Protein AF-A0A6N9JIM0-F1 (afdb_monomer_lite)

Radius of gyration: 29.52 Å; chains: 1; bounding box: 70×44×85 Å

Sequence (223 aa):
MVREFDERNLAKSRAVCAAVAEEADTGKRRLTERERRILDMWPRFEDTGEPVMVGDAYVDTDGDDNIVAAVRFDRGCADLVGAEGFYTGFDPGERVKRPEPKVLDADGVEIKVGDTVYGIGRTEHQFEVIDPHHIDPEVGEAFSVRCYDSDEHEECHCKPKLLTHTRPDSWERLEEDAESIRQTIAYNFGDFSPSDFKRSGDSLQDRVSDIVRRAKALAGVEQ

Foldseek 3Di:
DPPPCDPVNQVVVVVVVVVVVVCCVVVVDPDDPVRVLCVQQFAAAPPPRHGDDQQAWFQAPVRDIFGFNDWDDDPSHIWGQGPVRDTGTDDRPGHTYHPDDFQAALVRHTDDQQQWKAFQDPGRFIWHFHAQQDQDPVPRDDRWTFTQGPVVRHIDTHRRSRIGSDRDDDLVNQQVVLQVVLVVCCVPPNQPQVPVPPPDRAGPSNVSNVVSVVVCVVVVNDD

Secondary structure (DSSP, 8-state):
------HHHHHHHHHHHHHHHHHHHTTSS---HHHHHHHHTS-EETTT-PBP-TT-EEE-TTS-EEEEEEEEEETTEEEEEETTS-EEE--TT-EEBPPPP--B-TTSPBP-TT-EEEESSS---EEEEEEEEE--TTT--S-EEEEEETTTTEEEEE-GGGEESSPPPPHHHHHHHHHHHHHHHHHHH-S---TT-TTS---HHHHHHHHHHHHHHHTT---

Organism: NCBI:txid74426

pLDDT: mean 75.64, std 12.91, range [29.22, 90.69]

Structure (mmCIF, N/CA/C/O backbone):
data_AF-A0A6N9JIM0-F1
#
_entry.id   AF-A0A6N9JIM0-F1
#
loop_
_atom_site.group_PDB
_atom_site.id
_atom_site.type_symbol
_atom_site.label_atom_id
_atom_site.label_alt_id
_atom_site.label_comp_id
_atom_site.label_asym_id
_atom_site.label_entity_id
_atom_site.label_seq_id
_atom_site.pdbx_PDB_ins_code
_atom_site.Cartn_x
_atom_site.Cartn_y
_atom_site.Cartn_z
_atom_site.occupancy
_atom_site.B_iso_or_equiv
_atom_site.auth_seq_id
_atom_site.auth_comp_id
_atom_site.auth_asym_id
_atom_site.auth_atom_id
_atom_site.pdbx_PDB_model_num
ATOM 1 N N . MET A 1 1 ? 9.715 -24.596 -17.076 1.00 29.22 1 MET A N 1
ATOM 2 C CA . MET A 1 1 ? 10.484 -24.210 -15.876 1.00 29.22 1 MET A CA 1
ATOM 3 C C . MET A 1 1 ? 11.212 -22.920 -16.222 1.00 29.22 1 MET A C 1
ATOM 5 O O . MET A 1 1 ? 12.335 -22.965 -16.709 1.00 29.22 1 MET A O 1
ATOM 9 N N . VAL A 1 2 ? 10.509 -21.789 -16.133 1.00 34.94 2 VAL A N 1
ATOM 10 C CA . VAL A 1 2 ? 11.108 -20.464 -16.342 1.00 34.94 2 VAL A CA 1
ATOM 11 C C . VAL A 1 2 ? 11.911 -20.195 -15.074 1.00 34.94 2 VAL A C 1
ATOM 13 O O . VAL A 1 2 ? 11.346 -20.239 -13.987 1.00 34.94 2 VAL A O 1
ATOM 16 N N . ARG A 1 3 ? 13.239 -20.084 -15.189 1.00 38.91 3 ARG A N 1
ATOM 17 C CA . ARG A 1 3 ? 14.068 -19.674 -14.049 1.00 38.91 3 ARG A CA 1
ATOM 18 C C . ARG A 1 3 ? 13.655 -18.252 -13.696 1.00 38.91 3 ARG A C 1
ATOM 20 O O . ARG A 1 3 ? 13.610 -17.424 -14.604 1.00 38.91 3 ARG A O 1
ATOM 27 N N . GLU A 1 4 ? 13.361 -17.999 -12.425 1.00 41.62 4 GLU A N 1
ATOM 28 C CA . GLU A 1 4 ? 13.230 -16.640 -11.904 1.00 41.62 4 GLU A CA 1
ATOM 29 C C . GLU A 1 4 ? 14.419 -15.811 -12.390 1.00 41.62 4 GLU A C 1
ATOM 31 O O . GLU A 1 4 ? 15.580 -16.239 -12.350 1.00 41.62 4 GLU A O 1
ATOM 36 N N . PHE A 1 5 ? 14.119 -14.650 -12.958 1.00 49.94 5 PHE A N 1
ATOM 37 C CA . PHE A 1 5 ? 15.144 -13.700 -13.337 1.00 49.94 5 PHE A CA 1
ATOM 38 C C . PHE A 1 5 ? 15.604 -13.004 -12.052 1.00 49.94 5 PHE A C 1
ATOM 40 O O . PHE A 1 5 ? 15.104 -11.943 -11.702 1.00 49.94 5 PHE A O 1
ATOM 47 N N . ASP A 1 6 ? 16.512 -13.658 -11.322 1.00 61.50 6 ASP A N 1
ATOM 48 C CA . ASP A 1 6 ? 17.006 -13.188 -10.022 1.00 61.50 6 ASP A CA 1
ATOM 49 C C . ASP A 1 6 ? 17.542 -11.744 -10.086 1.00 61.50 6 ASP A C 1
ATOM 51 O O . ASP A 1 6 ? 18.129 -11.337 -11.096 1.00 61.50 6 ASP A O 1
ATOM 55 N N . GLU A 1 7 ? 17.474 -11.003 -8.972 1.00 58.28 7 GLU A N 1
ATOM 56 C CA . GLU A 1 7 ? 17.998 -9.627 -8.810 1.00 58.28 7 GLU A CA 1
ATOM 57 C C . GLU A 1 7 ? 19.430 -9.453 -9.347 1.00 58.28 7 GLU A C 1
ATOM 59 O O . GLU A 1 7 ? 19.810 -8.420 -9.903 1.00 58.28 7 GLU A O 1
ATOM 64 N N . ARG A 1 8 ? 20.244 -10.510 -9.245 1.00 61.19 8 ARG A N 1
ATOM 65 C CA . ARG A 1 8 ? 21.618 -10.545 -9.754 1.00 61.19 8 ARG A CA 1
ATOM 66 C C . ARG A 1 8 ? 21.699 -10.462 -11.281 1.00 61.19 8 ARG A C 1
ATOM 68 O O . ARG A 1 8 ? 22.675 -9.924 -11.806 1.00 61.19 8 ARG A O 1
ATOM 75 N N . ASN A 1 9 ? 20.733 -11.029 -11.996 1.00 61.94 9 ASN A N 1
ATOM 76 C CA . ASN A 1 9 ? 20.665 -10.960 -13.454 1.00 61.94 9 ASN A CA 1
ATOM 77 C C . ASN A 1 9 ? 20.166 -9.587 -13.911 1.00 61.94 9 ASN A C 1
ATOM 79 O O . ASN A 1 9 ? 20.731 -9.047 -14.859 1.00 61.94 9 ASN A O 1
ATOM 83 N N . LEU A 1 10 ? 19.226 -8.989 -13.173 1.00 64.44 10 LEU A N 1
ATOM 84 C CA . LEU A 1 10 ? 18.745 -7.620 -13.385 1.00 64.44 10 LEU A CA 1
ATOM 85 C C . LEU A 1 10 ? 19.849 -6.574 -13.187 1.00 64.44 10 LEU A C 1
ATOM 87 O O . LEU A 1 10 ? 20.065 -5.711 -14.039 1.00 64.44 10 LEU A O 1
ATOM 91 N N . ALA A 1 11 ? 20.630 -6.696 -12.112 1.00 67.12 11 ALA A N 1
ATOM 92 C CA . ALA A 1 11 ? 21.774 -5.818 -11.873 1.00 67.12 11 ALA A CA 1
ATOM 93 C C . ALA A 1 11 ? 22.834 -5.934 -12.985 1.00 67.12 11 ALA A C 1
ATOM 95 O O . ALA A 1 11 ? 23.390 -4.933 -13.441 1.00 67.12 11 ALA A O 1
ATOM 96 N N . LYS A 1 12 ? 23.094 -7.157 -13.468 1.00 67.94 12 LYS A N 1
ATOM 97 C CA . LYS A 1 12 ? 24.040 -7.393 -14.567 1.00 67.94 12 LYS A CA 1
ATOM 98 C C . LYS A 1 12 ? 23.538 -6.848 -15.901 1.00 67.94 12 LYS A C 1
ATOM 100 O O . LYS A 1 12 ? 24.335 -6.260 -16.626 1.00 67.94 12 LYS A O 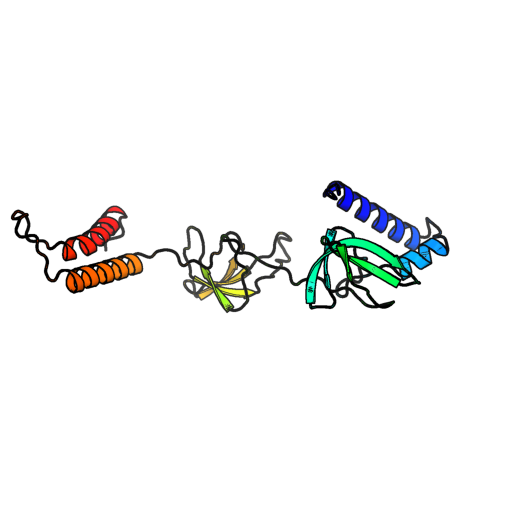1
ATOM 105 N N . SER A 1 13 ? 22.261 -7.030 -16.242 1.00 64.50 13 SER A N 1
ATOM 106 C CA . SER A 1 13 ? 21.710 -6.511 -17.500 1.00 64.50 13 SER A CA 1
ATOM 107 C C . SER A 1 13 ? 21.722 -4.984 -17.525 1.00 64.50 13 SER A C 1
ATOM 109 O O . SER A 1 13 ? 22.149 -4.408 -18.523 1.00 64.50 13 SER A O 1
ATOM 111 N N . ARG A 1 14 ? 21.359 -4.330 -16.411 1.00 68.44 14 ARG A N 1
ATOM 112 C CA . ARG A 1 14 ? 21.448 -2.867 -16.266 1.00 68.44 14 ARG A CA 1
ATOM 113 C C . ARG A 1 14 ? 22.878 -2.360 -16.450 1.00 68.44 14 ARG A C 1
ATOM 115 O O . ARG A 1 14 ? 23.102 -1.459 -17.253 1.00 68.44 14 ARG A O 1
ATOM 122 N N . ALA A 1 15 ? 23.853 -2.983 -15.786 1.00 69.69 15 ALA A N 1
ATOM 123 C CA . ALA A 1 15 ? 25.257 -2.589 -15.904 1.00 69.69 15 ALA A CA 1
ATOM 124 C C . ALA A 1 15 ? 25.797 -2.725 -17.339 1.00 69.69 15 ALA A C 1
ATOM 126 O O . ALA A 1 15 ? 26.533 -1.860 -17.807 1.00 69.69 15 ALA A O 1
ATOM 127 N N . VAL A 1 16 ? 25.416 -3.789 -18.055 1.00 66.94 16 VAL A N 1
ATOM 128 C CA . VAL A 1 16 ? 25.851 -4.011 -19.443 1.00 66.94 16 VAL A CA 1
ATOM 129 C C . VAL A 1 16 ? 25.235 -2.981 -20.391 1.00 66.94 16 VAL A C 1
ATOM 131 O O . VAL A 1 16 ? 25.955 -2.418 -21.211 1.00 66.94 16 VAL A O 1
ATOM 134 N N . CYS A 1 17 ? 23.936 -2.697 -20.280 1.00 64.69 17 CYS A N 1
ATOM 135 C CA . CYS A 1 17 ? 23.279 -1.702 -21.132 1.00 64.69 17 CYS A CA 1
ATOM 136 C C . CYS A 1 17 ? 23.795 -0.281 -20.869 1.00 64.69 17 CYS A C 1
ATOM 138 O O . CYS A 1 17 ? 24.082 0.436 -21.827 1.00 64.69 17 CYS A O 1
ATOM 140 N N . ALA A 1 18 ? 24.000 0.092 -19.602 1.00 67.62 18 ALA A N 1
ATOM 141 C CA . ALA A 1 18 ? 24.590 1.379 -19.236 1.00 67.62 18 ALA A CA 1
ATOM 142 C C . ALA A 1 18 ? 26.022 1.526 -19.775 1.00 67.62 18 ALA A C 1
ATOM 144 O O . ALA A 1 18 ? 26.342 2.530 -20.404 1.00 67.62 18 ALA A O 1
ATOM 145 N N . ALA A 1 19 ? 26.865 0.499 -19.618 1.00 65.62 19 ALA A N 1
ATOM 146 C CA . ALA A 1 19 ? 28.230 0.519 -20.143 1.00 65.62 19 ALA A CA 1
ATOM 147 C C . ALA A 1 19 ? 28.266 0.631 -21.676 1.00 65.62 19 ALA A C 1
ATOM 149 O O . ALA A 1 19 ? 29.090 1.360 -22.216 1.00 65.62 19 ALA A O 1
ATOM 150 N N . VAL A 1 20 ? 27.363 -0.050 -22.389 1.00 65.12 20 VAL A N 1
ATOM 151 C CA . VAL A 1 20 ? 27.279 0.042 -23.857 1.00 65.12 20 VAL A CA 1
ATOM 152 C C . VAL A 1 20 ? 26.830 1.433 -24.310 1.00 65.12 20 VAL A C 1
ATOM 154 O O . VAL A 1 20 ? 27.373 1.939 -25.292 1.00 65.12 20 VAL A O 1
ATOM 157 N N . ALA A 1 21 ? 25.878 2.054 -23.609 1.00 60.78 21 ALA A N 1
ATOM 158 C CA . ALA A 1 21 ? 25.431 3.415 -23.901 1.00 60.78 21 ALA A CA 1
ATOM 159 C C . ALA A 1 21 ? 26.553 4.442 -23.655 1.00 60.78 21 ALA A C 1
ATOM 161 O O . ALA A 1 21 ? 26.883 5.208 -24.557 1.00 60.78 21 ALA A O 1
ATOM 162 N N . GLU A 1 22 ? 27.213 4.383 -22.497 1.00 60.97 22 GLU A N 1
ATOM 163 C CA . GLU A 1 22 ? 28.349 5.246 -22.135 1.00 60.97 22 GLU A CA 1
ATOM 164 C C . GLU A 1 22 ? 29.554 5.069 -23.077 1.00 60.97 22 GLU A C 1
ATOM 166 O O . GLU A 1 22 ? 30.176 6.036 -23.521 1.00 60.97 22 GLU A O 1
ATOM 171 N N . GLU A 1 23 ? 29.908 3.834 -23.442 1.00 59.41 23 GLU A N 1
ATOM 172 C CA . GLU A 1 23 ? 31.014 3.574 -24.374 1.00 59.41 23 GLU A CA 1
ATOM 173 C C . GLU A 1 23 ? 30.717 4.053 -25.801 1.00 59.41 23 GLU A C 1
ATOM 175 O O . GLU A 1 23 ? 31.647 4.424 -26.531 1.00 59.41 23 GLU A O 1
ATOM 180 N N . ALA A 1 24 ? 29.442 4.041 -26.199 1.00 57.47 24 ALA A N 1
ATOM 181 C CA . ALA A 1 24 ? 28.989 4.568 -27.479 1.00 57.47 24 ALA A CA 1
ATOM 182 C C . ALA A 1 24 ? 29.029 6.102 -27.507 1.00 57.47 24 ALA A C 1
ATOM 184 O O . ALA A 1 24 ? 29.488 6.669 -28.500 1.00 57.47 24 ALA A O 1
ATOM 185 N N . ASP A 1 25 ? 28.614 6.753 -26.418 1.00 59.66 25 ASP A N 1
ATOM 186 C CA . ASP A 1 25 ? 28.562 8.215 -26.307 1.00 59.66 25 ASP A CA 1
ATOM 187 C C . ASP A 1 25 ? 29.964 8.829 -26.129 1.00 59.66 25 ASP A C 1
ATOM 189 O O . ASP A 1 25 ? 30.311 9.842 -26.735 1.00 59.66 25 ASP A O 1
ATOM 193 N N . THR A 1 26 ? 30.853 8.136 -25.408 1.00 63.09 26 THR A N 1
ATOM 194 C CA . THR A 1 26 ? 32.270 8.524 -25.257 1.00 63.09 26 THR A CA 1
ATOM 195 C C . THR A 1 26 ? 33.142 8.199 -26.478 1.00 63.09 26 THR A C 1
ATOM 197 O O . THR A 1 26 ? 34.340 8.495 -26.485 1.00 63.09 26 THR A O 1
ATOM 200 N N . GLY A 1 27 ? 32.582 7.563 -27.516 1.00 59.03 27 GLY A N 1
ATOM 201 C CA . GLY A 1 27 ? 33.285 7.201 -28.751 1.00 59.03 27 GLY A CA 1
ATOM 202 C C . GLY A 1 27 ? 34.346 6.100 -28.601 1.00 59.03 27 GLY A C 1
ATOM 203 O O . GLY A 1 27 ? 35.056 5.803 -29.566 1.00 59.03 27 GLY A O 1
ATOM 204 N N . LYS A 1 28 ? 34.457 5.474 -27.420 1.00 58.41 28 LYS A N 1
ATOM 205 C CA . LYS A 1 28 ? 35.408 4.384 -27.131 1.00 58.41 28 LYS A CA 1
ATOM 206 C C . LYS A 1 28 ? 35.027 3.081 -27.831 1.00 58.41 28 LYS A C 1
ATOM 208 O O . LYS A 1 28 ? 35.912 2.302 -28.186 1.00 58.41 28 LYS A O 1
ATOM 213 N N . ARG A 1 29 ? 33.735 2.871 -28.093 1.00 59.47 29 ARG A N 1
ATOM 214 C CA . ARG A 1 29 ? 33.217 1.743 -28.871 1.00 59.47 29 ARG A CA 1
ATOM 215 C C . ARG A 1 29 ? 32.368 2.256 -30.029 1.00 59.47 29 ARG A C 1
ATOM 217 O O . ARG A 1 29 ? 31.341 2.898 -29.839 1.00 59.47 29 ARG A O 1
ATOM 224 N N . ARG A 1 30 ? 32.765 1.934 -31.263 1.00 65.94 30 ARG A N 1
ATOM 225 C CA . ARG A 1 30 ? 31.906 2.162 -32.432 1.00 65.94 30 ARG A CA 1
ATOM 226 C C . ARG A 1 30 ? 30.836 1.082 -32.469 1.00 65.94 30 ARG A C 1
ATOM 228 O O . ARG A 1 30 ? 31.130 -0.049 -32.848 1.00 65.94 30 ARG A O 1
ATOM 235 N N . LEU A 1 31 ? 29.612 1.447 -32.095 1.00 69.31 31 LEU A N 1
ATOM 236 C CA . LEU A 1 31 ? 28.446 0.611 -32.350 1.00 69.31 31 LEU A CA 1
ATOM 237 C C . LEU A 1 31 ? 28.358 0.300 -33.844 1.00 69.31 31 LEU A C 1
ATOM 239 O O . LEU A 1 31 ? 28.497 1.185 -34.695 1.00 69.31 31 LEU A O 1
ATOM 243 N N . THR A 1 32 ? 28.118 -0.965 -34.153 1.00 78.88 32 THR A N 1
ATOM 244 C CA . THR A 1 32 ? 27.739 -1.386 -35.496 1.00 78.88 32 THR A CA 1
ATOM 245 C C . THR A 1 32 ? 26.392 -0.769 -35.871 1.00 78.88 32 THR A C 1
ATOM 247 O O . THR A 1 32 ? 25.570 -0.459 -35.008 1.00 78.88 32 THR A O 1
ATOM 250 N N . GLU A 1 33 ? 26.125 -0.633 -37.170 1.00 78.19 33 GLU A N 1
ATOM 251 C CA . GLU A 1 33 ? 24.829 -0.141 -37.666 1.00 78.19 33 GLU A CA 1
ATOM 252 C C . GLU A 1 33 ? 23.651 -0.951 -37.102 1.00 78.19 33 GLU A C 1
ATOM 254 O O . GLU A 1 33 ? 22.596 -0.419 -36.771 1.00 78.19 33 GLU A O 1
ATOM 259 N N . ARG A 1 34 ? 23.870 -2.256 -36.906 1.00 75.12 34 ARG A N 1
ATOM 260 C CA . ARG A 1 34 ? 22.895 -3.156 -36.294 1.00 75.12 34 ARG A CA 1
ATOM 261 C C . ARG A 1 34 ? 22.637 -2.829 -34.822 1.00 75.12 34 ARG A C 1
ATOM 263 O O . ARG A 1 34 ? 21.482 -2.825 -34.419 1.00 75.12 34 ARG A O 1
ATOM 270 N N . GLU A 1 35 ? 23.675 -2.570 -34.030 1.00 77.00 35 GLU A N 1
ATOM 271 C CA . GLU A 1 35 ? 23.523 -2.200 -32.614 1.00 77.00 35 GLU A CA 1
ATOM 272 C C . GLU A 1 35 ? 22.849 -0.830 -32.462 1.00 77.00 35 GLU A C 1
ATOM 274 O O . GLU A 1 35 ? 21.960 -0.690 -31.628 1.00 77.00 35 GLU A O 1
ATOM 279 N N . ARG A 1 36 ? 23.193 0.152 -33.309 1.00 77.75 36 ARG A N 1
ATOM 280 C CA . ARG A 1 36 ? 22.507 1.458 -33.327 1.00 77.75 36 ARG A CA 1
ATOM 281 C C . ARG A 1 36 ? 21.024 1.311 -33.618 1.00 77.75 36 ARG A C 1
ATOM 283 O O . ARG A 1 36 ? 20.210 1.862 -32.892 1.00 77.75 36 ARG A O 1
ATOM 290 N N . ARG A 1 37 ? 20.682 0.516 -34.633 1.00 78.06 37 ARG A N 1
ATOM 291 C CA . ARG A 1 37 ? 19.288 0.258 -34.993 1.00 78.06 37 ARG A CA 1
ATOM 292 C C . ARG A 1 37 ? 18.519 -0.429 -33.863 1.00 78.06 37 ARG A C 1
ATOM 294 O O . ARG A 1 37 ? 17.360 -0.114 -33.653 1.00 78.06 37 ARG A O 1
ATOM 301 N N . ILE A 1 38 ? 19.148 -1.346 -33.123 1.00 79.19 38 ILE A N 1
ATOM 302 C CA . ILE A 1 38 ? 18.521 -1.992 -31.957 1.00 79.19 38 ILE A CA 1
ATOM 303 C C . ILE A 1 38 ? 18.270 -0.981 -30.830 1.00 79.19 38 ILE A C 1
ATOM 305 O O . ILE A 1 38 ? 17.198 -1.010 -30.239 1.00 79.19 38 ILE A O 1
ATOM 309 N N . LEU A 1 39 ? 19.226 -0.092 -30.543 1.00 78.62 39 LEU A N 1
ATOM 310 C CA . LEU A 1 39 ? 19.071 0.934 -29.503 1.00 78.62 39 LEU A CA 1
ATOM 311 C C . LEU A 1 39 ? 18.044 2.012 -29.867 1.00 78.62 39 LEU A C 1
ATOM 313 O O . LEU A 1 39 ? 17.380 2.536 -28.976 1.00 78.62 39 LEU A O 1
ATOM 317 N N . ASP A 1 40 ? 17.920 2.333 -31.153 1.00 81.12 40 ASP A N 1
ATOM 318 C CA . ASP A 1 40 ? 16.912 3.262 -31.675 1.00 81.12 40 ASP A CA 1
ATOM 319 C C . ASP A 1 40 ? 15.490 2.697 -31.529 1.00 81.12 40 ASP A C 1
ATOM 321 O O . ASP A 1 40 ? 14.564 3.413 -31.168 1.00 81.12 40 ASP A O 1
ATOM 325 N N . MET A 1 41 ? 15.336 1.381 -31.715 1.00 81.50 41 MET A N 1
ATOM 326 C CA . MET A 1 41 ? 14.069 0.671 -31.506 1.00 81.50 41 MET A CA 1
ATOM 327 C C . MET A 1 41 ? 13.794 0.327 -30.033 1.00 81.50 41 MET A C 1
ATOM 329 O O . MET A 1 41 ? 12.741 -0.225 -29.737 1.00 81.50 41 MET A O 1
ATOM 333 N N . TRP A 1 42 ? 14.730 0.565 -29.109 1.00 85.62 42 TRP A N 1
ATOM 334 C CA . TRP A 1 42 ? 14.582 0.115 -27.724 1.00 85.62 42 TRP A CA 1
ATOM 335 C C . TRP A 1 42 ? 13.515 0.950 -26.984 1.00 85.62 42 TRP A C 1
ATOM 337 O O . TRP A 1 42 ? 13.625 2.180 -27.000 1.00 85.62 42 TRP A O 1
ATOM 347 N N . PRO A 1 43 ? 12.522 0.335 -26.303 1.00 86.25 43 PRO A N 1
ATOM 348 C CA . PRO A 1 43 ? 11.480 1.074 -25.584 1.00 86.25 43 PRO A CA 1
ATOM 349 C C . PRO A 1 43 ? 12.063 1.939 -24.465 1.00 86.25 43 PRO A C 1
ATOM 351 O O . PRO A 1 43 ? 13.011 1.533 -23.788 1.00 86.25 43 PRO A O 1
ATOM 354 N N . ARG A 1 44 ? 11.500 3.131 -24.250 1.00 88.56 44 ARG A N 1
ATOM 355 C CA . ARG A 1 44 ? 11.976 4.098 -23.246 1.00 88.56 44 ARG A CA 1
ATOM 356 C C . ARG A 1 44 ? 10.834 4.643 -22.410 1.00 88.56 44 ARG A C 1
ATOM 358 O O . ARG A 1 44 ? 9.744 4.837 -22.947 1.00 88.56 44 ARG A O 1
ATOM 365 N N . PHE A 1 45 ? 11.105 4.939 -21.144 1.00 87.19 45 PHE A N 1
ATOM 366 C CA . PHE A 1 45 ? 10.115 5.552 -20.267 1.00 87.19 45 PHE A CA 1
ATOM 367 C C . PHE A 1 45 ? 9.815 7.010 -20.648 1.00 87.19 45 PHE A C 1
ATOM 369 O O . PHE A 1 45 ? 10.686 7.724 -21.150 1.00 87.19 45 PHE A O 1
ATOM 376 N N . GLU A 1 46 ? 8.568 7.436 -20.443 1.00 86.62 46 GLU A N 1
ATOM 377 C CA . GLU A 1 46 ? 8.080 8.788 -20.755 1.00 86.62 46 GLU A CA 1
ATOM 378 C C . GLU A 1 46 ? 8.698 9.869 -19.856 1.00 86.62 46 GLU A C 1
ATOM 380 O O . GLU A 1 46 ? 8.998 10.962 -20.333 1.00 86.62 46 GLU A O 1
ATOM 385 N N . ASP A 1 47 ? 8.930 9.550 -18.584 1.00 79.19 47 ASP A N 1
ATOM 386 C CA . ASP A 1 47 ? 9.398 10.467 -17.543 1.00 79.19 47 A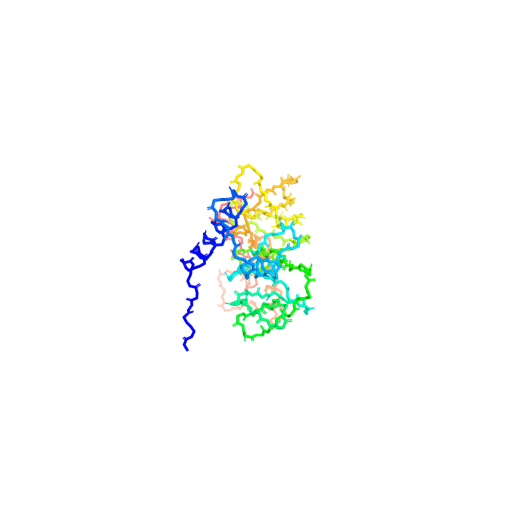SP A CA 1
ATOM 387 C C . ASP A 1 47 ? 10.893 10.807 -17.667 1.00 79.19 47 ASP A C 1
ATOM 389 O O . ASP A 1 47 ? 11.269 11.980 -17.688 1.00 79.19 47 ASP A O 1
ATOM 393 N N . THR A 1 48 ? 11.754 9.792 -17.772 1.00 80.31 48 THR A N 1
ATOM 394 C CA . THR A 1 48 ? 13.217 9.952 -17.759 1.00 80.31 48 THR A CA 1
ATOM 395 C C . THR A 1 48 ? 13.863 9.751 -19.129 1.00 80.31 48 THR A C 1
ATOM 397 O O . THR A 1 48 ? 15.012 10.142 -19.336 1.00 80.31 48 THR A O 1
ATOM 400 N N . GLY A 1 49 ? 13.162 9.132 -20.087 1.00 81.25 49 GLY A N 1
ATOM 401 C CA . GLY A 1 49 ? 13.742 8.724 -21.374 1.00 81.25 49 GLY A CA 1
ATOM 402 C C . GLY A 1 49 ? 14.719 7.543 -21.273 1.00 81.25 49 GLY A C 1
ATOM 403 O O . GLY A 1 49 ? 15.382 7.196 -22.264 1.00 81.25 49 GLY A O 1
ATOM 404 N N . GLU A 1 50 ? 14.818 6.926 -20.094 1.00 84.44 50 GLU A N 1
ATOM 405 C CA . GLU A 1 50 ? 15.658 5.760 -19.840 1.00 84.44 50 GLU A CA 1
ATOM 406 C C . GLU A 1 50 ? 15.141 4.527 -20.589 1.00 84.44 50 GLU A C 1
ATOM 408 O O . GLU A 1 50 ? 13.929 4.366 -20.757 1.00 84.44 50 GLU A O 1
ATOM 413 N N . PRO A 1 51 ? 16.039 3.639 -21.049 1.00 84.19 51 PRO A N 1
ATOM 414 C CA . PRO A 1 51 ? 15.640 2.389 -21.679 1.00 84.19 51 PRO A CA 1
ATOM 415 C C . PRO A 1 51 ? 14.914 1.481 -20.681 1.00 84.19 51 PRO A C 1
ATOM 417 O O . PRO A 1 51 ? 15.381 1.277 -19.562 1.00 84.19 51 PRO A O 1
ATOM 420 N N . VAL A 1 52 ? 13.805 0.891 -21.121 1.00 86.31 52 VAL A N 1
ATOM 421 C CA . VAL A 1 52 ? 13.044 -0.090 -20.343 1.00 86.31 52 VAL A CA 1
ATOM 422 C C . VAL A 1 52 ? 13.834 -1.391 -20.242 1.00 86.31 52 VAL A C 1
ATOM 424 O O . VAL A 1 52 ? 14.317 -1.918 -21.250 1.00 86.31 52 VAL A O 1
ATOM 427 N N . MET A 1 53 ? 13.957 -1.930 -19.032 1.00 87.12 53 MET A N 1
ATOM 428 C CA . MET A 1 53 ? 14.715 -3.143 -18.746 1.00 87.12 53 MET A CA 1
ATOM 429 C C . MET A 1 53 ? 13.814 -4.272 -18.245 1.00 87.12 53 MET A C 1
ATOM 431 O O . MET A 1 53 ? 12.741 -4.055 -17.691 1.00 87.12 53 MET A O 1
ATOM 435 N N . VAL A 1 54 ? 14.283 -5.512 -18.408 1.00 82.94 54 VAL A N 1
ATOM 436 C CA . VAL A 1 54 ? 13.644 -6.679 -17.783 1.00 82.94 54 VAL A CA 1
ATOM 437 C C . VAL A 1 54 ? 13.611 -6.494 -16.265 1.00 82.94 54 VAL A C 1
ATOM 439 O O . VAL A 1 54 ? 14.633 -6.168 -15.660 1.00 82.94 54 VAL A O 1
ATOM 442 N N . GLY A 1 55 ? 12.439 -6.732 -15.684 1.00 80.25 55 GLY A N 1
ATOM 443 C CA . GLY A 1 55 ? 12.090 -6.541 -14.282 1.00 80.25 55 GLY A CA 1
ATOM 444 C C . GLY A 1 55 ? 11.592 -5.139 -13.940 1.00 80.25 55 GLY A C 1
ATOM 445 O O . GLY A 1 55 ? 11.162 -4.933 -12.809 1.00 80.25 55 GLY A O 1
ATOM 446 N N . ASP A 1 56 ? 11.612 -4.189 -14.879 1.00 84.12 56 ASP A N 1
ATOM 447 C CA . ASP A 1 56 ? 10.973 -2.898 -14.648 1.00 84.12 56 ASP A CA 1
ATOM 448 C C . ASP A 1 56 ? 9.450 -3.032 -14.703 1.00 84.12 56 ASP A C 1
ATOM 450 O O . ASP A 1 56 ? 8.900 -3.829 -15.471 1.00 84.12 56 ASP A O 1
ATOM 454 N N . ALA A 1 57 ? 8.776 -2.224 -13.891 1.00 86.94 57 ALA A N 1
ATOM 455 C CA . ALA A 1 57 ? 7.333 -2.097 -13.928 1.00 86.94 57 ALA A CA 1
ATOM 456 C C . ALA A 1 57 ? 6.913 -1.089 -15.008 1.00 86.94 57 ALA A C 1
ATOM 458 O O . ALA A 1 57 ? 7.556 -0.047 -15.174 1.00 86.94 57 ALA A O 1
ATOM 459 N N . TYR A 1 58 ? 5.846 -1.403 -15.734 1.00 88.00 58 TYR A N 1
ATOM 460 C CA . TYR A 1 58 ? 5.276 -0.565 -16.784 1.00 88.00 58 TYR A CA 1
ATOM 461 C C . TYR A 1 58 ? 3.751 -0.677 -16.804 1.00 88.00 58 TYR A C 1
ATOM 463 O O . TYR A 1 58 ? 3.204 -1.665 -16.323 1.00 88.00 58 TYR A O 1
ATOM 471 N N . VAL A 1 59 ? 3.082 0.322 -17.370 1.00 87.25 59 VAL A N 1
ATOM 472 C CA . VAL A 1 59 ? 1.642 0.273 -17.656 1.00 87.25 59 VAL A CA 1
ATOM 473 C C . VAL A 1 59 ? 1.455 -0.171 -19.100 1.00 87.25 59 VAL A C 1
ATOM 475 O O . VAL A 1 59 ? 2.112 0.368 -19.999 1.00 87.25 59 VAL A O 1
ATOM 478 N N . ASP A 1 60 ? 0.602 -1.167 -19.325 1.00 85.75 60 ASP A N 1
ATOM 479 C CA . ASP A 1 60 ? 0.270 -1.618 -20.672 1.00 85.75 60 ASP A CA 1
ATOM 480 C C . ASP A 1 60 ? -0.725 -0.681 -21.389 1.00 85.75 60 ASP A C 1
ATOM 482 O O . ASP A 1 60 ? -1.107 0.378 -20.890 1.00 85.75 60 ASP A O 1
ATOM 486 N N . THR A 1 61 ? -1.118 -1.044 -22.611 1.00 81.69 61 THR A N 1
ATOM 487 C CA . THR A 1 61 ? -2.064 -0.254 -23.413 1.00 81.69 61 THR A CA 1
ATOM 488 C C . THR A 1 61 ? -3.490 -0.262 -22.864 1.00 81.69 61 THR A C 1
ATOM 490 O O . THR A 1 61 ? -4.261 0.636 -23.203 1.00 81.69 61 THR A O 1
ATOM 493 N N . ASP A 1 62 ? -3.839 -1.254 -22.042 1.00 81.75 62 ASP A N 1
ATOM 494 C CA . ASP A 1 62 ? -5.146 -1.371 -21.391 1.00 81.75 62 ASP A CA 1
ATOM 495 C C . ASP A 1 62 ? -5.193 -0.588 -20.064 1.00 81.75 62 ASP A C 1
ATOM 497 O O . ASP A 1 62 ? -6.274 -0.312 -19.541 1.00 81.75 62 ASP A O 1
ATOM 501 N N . GLY A 1 63 ? -4.036 -0.124 -19.580 1.00 81.50 63 GLY A N 1
ATOM 502 C CA . GLY A 1 63 ? -3.897 0.649 -18.349 1.00 81.50 63 GLY A CA 1
ATOM 503 C C . GLY A 1 63 ? -3.507 -0.196 -17.138 1.00 81.50 63 GLY A C 1
ATOM 504 O O . GLY A 1 63 ? -3.531 0.326 -16.024 1.00 81.50 63 GLY A O 1
ATOM 505 N N . ASP A 1 64 ? -3.139 -1.462 -17.342 1.00 83.56 64 ASP A N 1
ATOM 506 C CA . ASP A 1 64 ? -2.814 -2.400 -16.273 1.00 83.56 64 ASP A CA 1
ATOM 507 C C . ASP A 1 64 ? -1.306 -2.442 -15.975 1.00 83.56 64 ASP A C 1
ATOM 509 O O . ASP A 1 64 ? -0.443 -2.428 -16.866 1.00 83.56 64 ASP A O 1
ATOM 513 N N . ASP A 1 65 ? -0.982 -2.533 -14.683 1.00 87.69 65 ASP A N 1
ATOM 514 C CA . ASP A 1 65 ? 0.391 -2.641 -14.197 1.00 87.69 65 ASP A CA 1
ATOM 515 C C . ASP A 1 65 ? 0.984 -4.011 -14.544 1.00 87.69 65 ASP A C 1
ATOM 517 O O . ASP A 1 65 ? 0.480 -5.060 -14.140 1.00 87.69 65 ASP A O 1
ATOM 521 N N . ASN A 1 66 ? 2.132 -4.005 -15.210 1.00 86.25 66 ASN A N 1
ATOM 522 C CA . ASN A 1 66 ? 2.855 -5.202 -15.605 1.00 86.25 66 ASN A CA 1
ATOM 523 C C . ASN A 1 66 ? 4.346 -5.104 -15.273 1.00 86.25 66 ASN A C 1
ATOM 525 O O . ASN A 1 66 ? 4.918 -4.027 -15.115 1.00 86.25 66 ASN A O 1
ATOM 529 N N . ILE A 1 67 ? 5.008 -6.262 -15.218 1.00 86.94 67 ILE A N 1
ATOM 530 C CA . ILE A 1 67 ? 6.467 -6.363 -15.096 1.00 86.94 67 ILE A CA 1
ATOM 531 C C . ILE A 1 67 ? 7.044 -6.876 -16.408 1.00 86.94 67 ILE A C 1
ATOM 533 O O . ILE A 1 67 ? 6.591 -7.894 -16.938 1.00 86.94 67 ILE A O 1
ATOM 537 N N . VAL A 1 68 ? 8.071 -6.199 -16.921 1.00 86.69 68 VAL A N 1
ATOM 538 C CA . VAL A 1 68 ? 8.760 -6.609 -18.148 1.00 86.69 68 VAL A CA 1
ATOM 539 C C . VAL A 1 68 ? 9.507 -7.917 -17.907 1.00 86.69 68 VAL A C 1
ATOM 541 O O . VAL A 1 68 ? 10.517 -7.953 -17.214 1.00 86.69 68 VAL A O 1
ATOM 544 N N . ALA A 1 69 ? 9.062 -9.000 -18.528 1.00 86.56 69 ALA A N 1
ATOM 545 C CA . ALA A 1 69 ? 9.757 -10.283 -18.525 1.00 86.56 69 ALA A CA 1
ATOM 546 C C . ALA A 1 69 ? 10.737 -10.418 -19.700 1.00 86.56 69 ALA A C 1
ATOM 548 O O . ALA A 1 69 ? 11.777 -11.068 -19.573 1.00 86.56 69 ALA A O 1
ATOM 549 N N . ALA A 1 70 ? 10.429 -9.806 -20.846 1.00 84.31 70 ALA A N 1
ATOM 550 C CA . ALA A 1 70 ? 11.313 -9.775 -22.007 1.00 84.31 70 ALA A CA 1
ATOM 551 C C . ALA A 1 70 ? 11.016 -8.580 -22.920 1.00 84.31 70 ALA A C 1
ATOM 553 O O . ALA A 1 70 ? 9.912 -8.046 -22.922 1.00 84.31 70 ALA A O 1
ATOM 554 N N . VAL A 1 71 ? 12.001 -8.210 -23.739 1.00 86.25 71 VAL A N 1
ATOM 555 C CA . VAL A 1 71 ? 11.837 -7.269 -24.855 1.00 86.25 71 VAL A CA 1
ATOM 556 C C . VAL A 1 71 ? 11.973 -8.062 -26.149 1.00 86.25 71 VAL A C 1
ATOM 558 O O . VAL A 1 71 ? 12.989 -8.733 -26.368 1.00 86.25 71 VAL A O 1
ATOM 561 N N . ARG A 1 72 ? 10.948 -8.024 -26.999 1.00 83.94 72 ARG A N 1
ATOM 562 C CA . ARG A 1 72 ? 10.916 -8.743 -28.274 1.00 83.94 72 ARG A CA 1
ATOM 563 C C . ARG A 1 72 ? 10.991 -7.754 -29.423 1.00 83.94 72 ARG A C 1
ATOM 565 O O . ARG A 1 72 ? 10.241 -6.797 -29.463 1.00 83.94 72 ARG A O 1
ATOM 572 N N . PHE A 1 73 ? 11.847 -8.036 -30.398 1.00 82.00 73 PHE A N 1
ATOM 573 C CA . PHE A 1 73 ? 11.891 -7.277 -31.643 1.00 82.00 73 PHE A CA 1
ATOM 574 C C . PHE A 1 73 ? 11.131 -8.030 -32.731 1.00 82.00 73 PHE A C 1
ATOM 576 O O . PHE A 1 73 ? 11.487 -9.172 -33.042 1.00 82.00 73 PHE A O 1
ATOM 583 N N . ASP A 1 74 ? 10.128 -7.397 -33.332 1.00 74.50 74 ASP A N 1
ATOM 584 C CA . ASP A 1 74 ? 9.461 -7.902 -34.533 1.00 74.50 74 ASP A CA 1
ATOM 585 C C . ASP A 1 74 ? 9.225 -6.777 -35.542 1.00 74.50 74 ASP A C 1
ATOM 587 O O . ASP A 1 74 ? 8.908 -5.653 -35.177 1.00 74.50 74 ASP A O 1
ATOM 591 N N . ARG A 1 75 ? 9.429 -7.072 -36.831 1.00 70.56 75 ARG A N 1
ATOM 592 C CA . ARG A 1 75 ? 9.154 -6.177 -37.981 1.00 70.56 75 ARG A CA 1
ATOM 593 C C . ARG A 1 75 ? 9.627 -4.712 -37.875 1.00 70.56 75 ARG A C 1
ATOM 595 O O . ARG A 1 75 ? 9.171 -3.880 -38.650 1.00 70.56 75 ARG A O 1
ATOM 602 N N . GLY A 1 76 ? 10.613 -4.413 -37.028 1.00 68.75 76 GLY A N 1
ATOM 603 C CA . GLY A 1 76 ? 11.132 -3.053 -36.834 1.00 68.75 76 GLY A CA 1
ATOM 604 C C . GLY A 1 76 ? 10.542 -2.303 -35.636 1.00 68.75 76 GLY A C 1
ATOM 605 O O . GLY A 1 76 ? 10.840 -1.124 -35.486 1.00 68.75 76 GLY A O 1
ATOM 606 N N . CYS A 1 77 ? 9.763 -2.984 -34.797 1.00 72.31 77 CYS A N 1
ATOM 607 C CA . CYS A 1 77 ? 9.241 -2.495 -33.525 1.00 72.31 77 CYS A CA 1
ATOM 608 C C . CYS A 1 77 ? 9.797 -3.334 -32.364 1.00 72.31 77 CYS A C 1
ATOM 610 O O . CYS A 1 77 ? 10.345 -4.427 -32.576 1.00 72.31 77 CYS A O 1
ATOM 612 N N . ALA A 1 78 ? 9.667 -2.808 -31.148 1.00 81.88 78 ALA A N 1
ATOM 613 C CA . ALA A 1 78 ? 9.986 -3.517 -29.920 1.00 81.88 78 ALA A CA 1
ATOM 614 C C . ALA A 1 78 ? 8.740 -3.623 -29.038 1.00 81.88 78 ALA A C 1
ATOM 616 O O . ALA A 1 78 ? 8.172 -2.611 -28.639 1.00 81.88 78 ALA A O 1
ATOM 617 N N . ASP A 1 79 ? 8.371 -4.855 -28.711 1.00 86.06 79 ASP A N 1
ATOM 618 C CA . ASP A 1 79 ? 7.246 -5.176 -27.845 1.00 86.06 79 ASP A CA 1
ATOM 619 C C . ASP A 1 79 ? 7.767 -5.564 -26.460 1.00 86.06 79 ASP A C 1
ATOM 621 O O . ASP A 1 79 ? 8.780 -6.272 -26.329 1.00 86.06 79 ASP A O 1
ATOM 625 N N . LEU A 1 80 ? 7.051 -5.142 -25.422 1.00 87.25 80 LEU A N 1
ATOM 626 C CA . LEU A 1 80 ? 7.282 -5.625 -24.067 1.00 87.25 80 LEU A CA 1
ATOM 627 C C . LEU A 1 80 ? 6.479 -6.903 -23.850 1.00 87.25 80 LEU A C 1
ATOM 629 O O . LEU A 1 80 ? 5.323 -7.009 -24.245 1.00 87.25 80 LEU A O 1
ATOM 633 N N . VAL A 1 81 ? 7.106 -7.894 -23.229 1.00 86.00 81 VAL A N 1
ATOM 634 C CA . VAL A 1 81 ? 6.439 -9.126 -22.814 1.00 86.00 81 VAL A CA 1
ATOM 635 C C . VAL A 1 81 ? 6.257 -9.060 -21.309 1.00 86.00 81 VAL A C 1
ATOM 637 O O . VAL A 1 81 ? 7.252 -8.989 -20.586 1.00 86.00 81 VAL A O 1
ATOM 640 N N . GLY A 1 82 ? 5.010 -9.078 -20.843 1.00 84.88 82 GLY A N 1
ATOM 641 C CA . GLY A 1 82 ? 4.678 -9.144 -19.420 1.00 84.88 82 GLY A CA 1
ATOM 642 C C . GLY A 1 82 ? 5.040 -10.495 -18.790 1.00 84.88 82 GLY A C 1
ATOM 643 O O . GLY A 1 82 ? 5.277 -11.484 -19.489 1.00 84.88 82 GLY A O 1
ATOM 644 N N . ALA A 1 83 ? 5.050 -10.564 -17.457 1.00 77.00 83 ALA A N 1
ATOM 645 C CA . ALA A 1 83 ? 5.307 -11.800 -16.704 1.00 77.00 83 ALA A CA 1
ATOM 646 C C . ALA A 1 83 ? 4.349 -12.953 -17.063 1.00 77.00 83 ALA A C 1
ATOM 648 O O . ALA A 1 83 ? 4.751 -14.117 -17.056 1.00 77.00 83 ALA A O 1
ATOM 649 N N . GLU A 1 84 ? 3.113 -12.631 -17.448 1.00 75.62 84 GLU A N 1
ATOM 650 C CA . GLU A 1 84 ? 2.099 -13.605 -17.872 1.00 75.62 84 GLU A CA 1
ATOM 651 C C . GLU A 1 84 ? 2.238 -14.039 -19.345 1.00 75.62 84 GLU A C 1
ATOM 653 O O . GLU A 1 84 ? 1.498 -14.895 -19.827 1.00 75.62 84 GLU A O 1
ATOM 658 N N . GLY A 1 85 ? 3.223 -13.496 -20.070 1.00 74.50 85 GLY A N 1
ATOM 659 C CA . GLY A 1 85 ? 3.499 -13.837 -21.466 1.00 74.50 85 GLY A CA 1
ATOM 660 C C . GLY A 1 85 ? 2.657 -13.076 -22.492 1.00 74.50 85 GLY A C 1
ATOM 661 O O . GLY A 1 85 ? 2.745 -13.386 -23.683 1.00 74.50 85 GLY A O 1
ATOM 662 N N . PHE A 1 86 ? 1.869 -12.089 -22.057 1.00 79.31 86 PHE A N 1
ATOM 663 C CA . PHE A 1 86 ? 1.188 -11.149 -22.946 1.00 79.31 86 PHE A CA 1
ATOM 664 C C . PHE A 1 86 ? 2.180 -10.168 -23.571 1.00 79.31 86 PHE A C 1
ATOM 666 O O . PHE A 1 86 ? 3.182 -9.803 -22.955 1.00 79.31 86 PHE A O 1
ATOM 673 N N . TYR A 1 87 ? 1.905 -9.785 -24.817 1.00 82.00 87 TYR A N 1
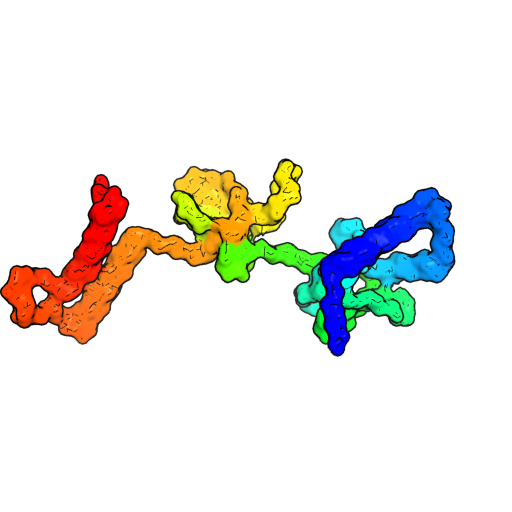ATOM 674 C CA . TYR A 1 87 ? 2.721 -8.852 -25.585 1.00 82.00 87 TYR A CA 1
ATOM 675 C C . TYR A 1 87 ? 2.024 -7.500 -25.601 1.00 82.00 87 TYR A C 1
ATOM 677 O O . TYR A 1 87 ? 0.896 -7.407 -26.084 1.00 82.00 87 TYR A O 1
ATOM 685 N N . THR A 1 88 ? 2.726 -6.474 -25.149 1.00 82.88 88 THR A N 1
ATOM 686 C CA . THR A 1 88 ? 2.304 -5.083 -25.260 1.00 82.88 88 THR A CA 1
ATOM 687 C C . THR A 1 88 ? 3.137 -4.441 -26.354 1.00 82.88 88 THR A C 1
ATOM 689 O O . THR A 1 88 ? 4.354 -4.274 -26.215 1.00 82.88 88 THR A O 1
ATOM 692 N N . GLY A 1 89 ? 2.482 -4.169 -27.480 1.00 80.44 89 GLY A N 1
ATOM 693 C CA . GLY A 1 89 ? 3.109 -3.529 -28.627 1.00 80.44 89 GLY A CA 1
ATOM 694 C C . GLY A 1 89 ? 3.155 -2.022 -28.442 1.00 80.44 89 GLY A C 1
ATOM 695 O O . GLY A 1 89 ? 2.148 -1.424 -28.076 1.00 80.44 89 GLY A O 1
ATOM 696 N N . PHE A 1 90 ? 4.315 -1.434 -28.716 1.00 77.31 90 PHE A N 1
ATOM 697 C CA . PHE A 1 90 ? 4.514 0.012 -28.729 1.00 77.31 90 PHE A CA 1
ATOM 698 C C . PHE A 1 90 ? 4.918 0.444 -30.136 1.00 77.31 90 PHE A C 1
ATOM 700 O O . PHE A 1 90 ? 5.762 -0.195 -30.781 1.00 77.31 90 PHE A O 1
ATOM 707 N N . ASP A 1 91 ? 4.330 1.533 -30.619 1.00 77.19 91 ASP A N 1
ATOM 708 C CA . ASP A 1 91 ? 4.701 2.104 -31.905 1.00 77.19 91 ASP A CA 1
ATOM 709 C C . ASP A 1 91 ? 6.136 2.666 -31.861 1.00 77.19 91 ASP A C 1
ATOM 711 O O . ASP A 1 91 ? 6.630 3.095 -30.811 1.00 77.19 91 ASP A O 1
ATOM 715 N N . PRO A 1 92 ? 6.855 2.709 -33.000 1.00 70.62 92 PRO A N 1
ATOM 716 C CA . PRO A 1 92 ? 8.185 3.301 -33.051 1.00 70.62 92 PRO A CA 1
ATOM 717 C C . PRO A 1 92 ? 8.185 4.747 -32.537 1.00 70.62 92 PRO A C 1
ATOM 719 O O . PRO A 1 92 ? 7.576 5.638 -33.127 1.00 70.62 92 PRO A O 1
ATOM 722 N N . GLY A 1 93 ? 8.912 4.985 -31.446 1.00 72.00 93 GLY A N 1
ATOM 723 C CA . GLY A 1 93 ? 8.997 6.297 -30.807 1.00 72.00 93 GLY A CA 1
ATOM 724 C C . GLY A 1 93 ? 7.921 6.570 -29.754 1.00 72.00 93 GLY A C 1
ATOM 725 O O . GLY A 1 93 ? 8.020 7.604 -29.092 1.00 72.00 93 GLY A O 1
ATOM 726 N N . GLU A 1 94 ? 6.973 5.658 -29.538 1.00 81.69 94 GLU A N 1
ATOM 727 C CA . GLU A 1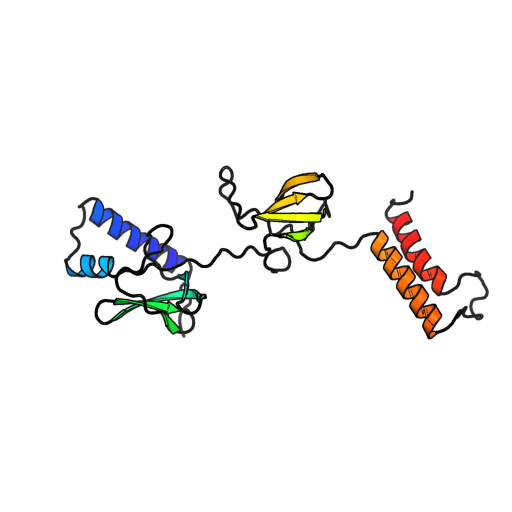 94 ? 6.080 5.679 -28.381 1.00 81.69 94 GLU A CA 1
ATOM 728 C C . GLU A 1 94 ? 6.886 5.503 -27.082 1.00 81.69 94 GLU A C 1
ATOM 730 O O . GLU A 1 94 ? 7.980 4.923 -27.066 1.00 81.69 94 GLU A O 1
ATOM 735 N N . ARG A 1 95 ? 6.402 6.102 -25.993 1.00 85.62 95 ARG A N 1
ATOM 736 C CA . ARG A 1 95 ? 7.051 6.046 -24.681 1.00 85.62 95 ARG A CA 1
ATOM 737 C C . ARG A 1 95 ? 6.220 5.209 -23.728 1.00 85.62 95 ARG A C 1
ATOM 739 O O . ARG A 1 95 ? 4.998 5.275 -23.726 1.00 85.62 95 ARG A O 1
ATOM 746 N N . VAL A 1 96 ? 6.924 4.438 -22.915 1.00 86.38 96 VAL A N 1
ATOM 747 C CA . VAL A 1 96 ? 6.346 3.527 -21.936 1.00 86.38 96 VAL A CA 1
ATOM 748 C C . VAL A 1 96 ? 6.068 4.297 -20.651 1.00 86.38 96 VAL A C 1
ATOM 750 O O . VAL A 1 96 ? 6.907 5.071 -20.188 1.00 86.38 96 VAL A O 1
ATOM 753 N N . LYS A 1 97 ? 4.902 4.079 -20.052 1.00 86.44 97 LYS A N 1
ATOM 754 C CA . LYS A 1 97 ? 4.546 4.687 -18.768 1.00 86.44 97 LYS A CA 1
ATOM 755 C C . LYS A 1 97 ? 5.007 3.802 -17.620 1.00 86.44 97 LYS A C 1
ATOM 757 O O . LYS A 1 97 ? 4.890 2.579 -17.699 1.00 86.44 97 LYS A O 1
ATOM 762 N N . ARG A 1 98 ? 5.521 4.412 -16.550 1.00 84.12 98 ARG A N 1
ATOM 763 C CA . ARG A 1 98 ? 5.695 3.714 -15.270 1.00 84.12 98 ARG A CA 1
ATOM 764 C C . ARG A 1 98 ? 4.345 3.649 -14.559 1.00 84.12 98 ARG A C 1
ATOM 766 O O . ARG A 1 98 ? 3.587 4.615 -14.661 1.00 84.12 98 ARG A O 1
ATOM 773 N N . PRO A 1 99 ? 4.046 2.549 -13.855 1.00 80.75 99 PRO A N 1
ATOM 774 C CA . PRO A 1 99 ? 2.896 2.522 -12.975 1.00 80.75 99 PRO A CA 1
ATOM 775 C C . PRO A 1 99 ? 3.087 3.570 -11.888 1.00 80.75 99 PRO A C 1
ATOM 777 O O . PRO A 1 99 ? 4.221 3.856 -11.478 1.00 80.75 99 PRO A O 1
ATOM 780 N N . GLU A 1 100 ? 1.979 4.148 -11.440 1.00 73.31 100 GLU A N 1
ATOM 781 C CA . GLU A 1 100 ? 2.021 5.008 -10.269 1.00 73.31 100 GLU A CA 1
ATOM 782 C C . GLU A 1 100 ? 2.576 4.179 -9.099 1.00 73.31 100 GLU A C 1
ATOM 784 O O . GLU A 1 100 ? 2.170 3.024 -8.915 1.00 73.31 100 GLU A O 1
ATOM 789 N N . PRO A 1 101 ? 3.570 4.697 -8.354 1.00 70.25 101 PRO A N 1
ATOM 790 C CA . PRO A 1 101 ? 4.062 3.995 -7.181 1.00 70.25 101 PRO A CA 1
ATOM 791 C C . PRO A 1 101 ? 2.875 3.686 -6.265 1.00 70.25 101 PRO A C 1
ATOM 793 O O . PRO A 1 101 ? 1.980 4.504 -6.121 1.00 70.25 101 PRO A O 1
ATOM 796 N N . LYS A 1 102 ? 2.839 2.485 -5.684 1.00 76.50 102 LYS A N 1
ATOM 797 C CA . LYS A 1 102 ? 1.806 2.101 -4.716 1.00 76.50 102 LYS A CA 1
ATOM 798 C C . LYS A 1 102 ? 2.422 2.096 -3.339 1.00 76.50 102 LYS A C 1
ATOM 800 O O . LYS A 1 102 ? 3.343 1.320 -3.067 1.00 76.50 102 LYS A O 1
ATOM 805 N N . VAL A 1 103 ? 1.924 2.965 -2.475 1.00 80.81 103 VAL A N 1
ATOM 806 C CA . VAL A 1 103 ? 2.395 3.069 -1.099 1.00 80.81 103 VAL A CA 1
ATOM 807 C C . VAL A 1 103 ? 1.419 2.326 -0.209 1.00 80.81 103 VAL A C 1
ATOM 809 O O . VAL A 1 103 ? 0.265 2.711 -0.080 1.00 80.81 103 VAL A O 1
ATOM 812 N N . LEU A 1 104 ? 1.883 1.210 0.351 1.00 86.25 104 LEU A N 1
ATOM 813 C CA . LEU A 1 104 ? 1.081 0.352 1.215 1.00 86.25 104 LEU A CA 1
ATOM 814 C C . LEU A 1 104 ? 1.309 0.709 2.686 1.00 86.25 104 LEU A C 1
ATOM 816 O O . LEU A 1 104 ? 2.445 0.967 3.101 1.00 86.25 104 LEU A O 1
ATOM 820 N N . ASP A 1 105 ? 0.232 0.682 3.460 1.00 86.50 105 ASP A N 1
ATOM 821 C CA . ASP A 1 105 ? 0.236 0.803 4.911 1.00 86.50 105 ASP A CA 1
ATOM 822 C C . ASP A 1 105 ? 0.768 -0.478 5.592 1.00 86.50 105 ASP A C 1
ATOM 824 O O . ASP A 1 105 ? 1.235 -1.422 4.941 1.00 86.50 105 ASP A O 1
ATOM 828 N N . ALA A 1 106 ? 0.740 -0.519 6.925 1.00 85.81 106 ALA A N 1
ATOM 829 C CA . ALA A 1 106 ? 1.183 -1.669 7.712 1.00 85.81 106 ALA A CA 1
ATOM 830 C C . ALA A 1 106 ? 0.349 -2.945 7.479 1.00 85.81 106 ALA A C 1
ATOM 832 O O . ALA A 1 106 ? 0.875 -4.046 7.661 1.00 85.81 106 ALA A O 1
ATOM 833 N N . ASP A 1 107 ? -0.905 -2.807 7.046 1.00 83.56 107 ASP A N 1
ATOM 834 C CA . ASP A 1 107 ? -1.821 -3.912 6.753 1.00 83.56 107 ASP A CA 1
ATOM 835 C C . ASP A 1 107 ? -1.721 -4.383 5.290 1.00 83.56 107 ASP A C 1
ATOM 837 O O . ASP A 1 107 ? -2.363 -5.359 4.894 1.00 83.56 107 ASP A O 1
ATOM 841 N N . GLY A 1 108 ? -0.885 -3.724 4.479 1.00 82.44 108 GLY A N 1
ATOM 842 C CA . GLY A 1 108 ? -0.745 -4.000 3.052 1.00 82.44 108 GLY A CA 1
ATOM 843 C C . GLY A 1 108 ? -1.845 -3.363 2.199 1.00 82.44 108 GLY A C 1
ATOM 844 O O . GLY A 1 108 ? -2.008 -3.750 1.041 1.00 82.44 108 GLY A O 1
ATOM 845 N N . VAL A 1 109 ? -2.594 -2.408 2.753 1.00 87.19 109 VAL A N 1
ATOM 846 C CA . VAL A 1 109 ? -3.619 -1.630 2.055 1.00 87.19 109 VAL A CA 1
ATOM 847 C C . VAL A 1 109 ? -2.979 -0.382 1.454 1.00 87.19 109 VAL A C 1
ATOM 849 O O . VAL A 1 109 ? -2.159 0.282 2.079 1.00 87.19 109 VAL A O 1
ATOM 852 N N . GLU A 1 110 ? -3.331 -0.065 0.214 1.00 87.25 110 GLU A N 1
ATOM 853 C CA . GLU A 1 110 ? -2.844 1.130 -0.477 1.00 87.25 110 GLU A CA 1
ATOM 854 C C . GLU A 1 110 ? -3.339 2.415 0.198 1.00 87.25 110 GLU A C 1
ATOM 856 O O . GLU A 1 110 ? -4.530 2.546 0.463 1.00 87.25 110 GLU A O 1
ATOM 861 N N . ILE A 1 111 ? -2.422 3.354 0.435 1.00 86.94 111 ILE A N 1
ATOM 862 C CA . ILE A 1 111 ? -2.680 4.683 0.992 1.00 86.94 111 ILE A CA 1
ATOM 863 C C . ILE A 1 111 ? -2.908 5.674 -0.151 1.00 86.94 111 ILE A C 1
ATOM 865 O O . ILE A 1 111 ? -2.054 5.823 -1.031 1.00 86.94 111 ILE A O 1
ATOM 869 N N . LYS A 1 112 ? -4.026 6.400 -0.114 1.00 87.50 112 LYS A N 1
ATOM 870 C CA . LYS A 1 112 ? -4.413 7.391 -1.126 1.00 87.50 112 LYS A CA 1
ATOM 871 C C . LYS A 1 112 ? -4.546 8.779 -0.515 1.00 87.50 112 LYS A C 1
ATOM 873 O O . LYS A 1 112 ? -4.716 8.952 0.687 1.00 87.50 112 LYS A O 1
ATOM 878 N N . VAL A 1 113 ? -4.464 9.796 -1.370 1.00 88.06 113 VAL A N 1
ATOM 879 C CA . VAL A 1 113 ? -4.711 11.189 -0.970 1.00 88.06 113 VAL A CA 1
ATOM 880 C C . VAL A 1 113 ? -6.134 11.322 -0.424 1.00 88.06 113 VAL A C 1
ATOM 882 O O . VAL A 1 113 ? -7.087 10.888 -1.071 1.00 88.06 113 VAL A O 1
ATOM 885 N N . GLY A 1 114 ? -6.267 11.958 0.738 1.00 86.38 114 GLY A N 1
ATOM 886 C CA . GLY A 1 114 ? -7.531 12.141 1.448 1.00 86.38 114 GLY A CA 1
ATOM 887 C C . GLY A 1 114 ? -7.945 10.962 2.331 1.00 86.38 114 GLY A C 1
ATOM 888 O O . GLY A 1 114 ? -8.970 11.060 3.007 1.00 86.38 114 GLY A O 1
ATOM 889 N N . ASP A 1 115 ? -7.179 9.867 2.361 1.00 88.31 115 ASP A N 1
ATOM 890 C CA . ASP A 1 115 ? -7.448 8.779 3.298 1.00 88.31 115 ASP A CA 1
ATOM 891 C C . ASP A 1 115 ? -7.182 9.225 4.741 1.00 88.31 115 ASP A C 1
ATOM 893 O O . ASP A 1 115 ? -6.287 10.026 5.029 1.00 88.31 115 ASP A O 1
ATOM 897 N N . THR A 1 116 ? -7.977 8.677 5.662 1.00 90.56 116 THR A N 1
ATOM 898 C CA . THR A 1 116 ? -7.745 8.790 7.104 1.00 90.56 116 THR A CA 1
ATOM 899 C C . THR A 1 116 ? -7.016 7.542 7.579 1.00 90.56 116 THR A C 1
ATOM 901 O O . THR A 1 116 ? -7.557 6.438 7.508 1.00 90.56 116 THR A O 1
ATOM 904 N N . VAL A 1 117 ? -5.800 7.727 8.079 1.00 90.00 117 VAL A N 1
ATOM 905 C CA . VAL A 1 117 ? -4.923 6.660 8.572 1.00 90.00 117 VAL A CA 1
ATOM 906 C C . VAL A 1 117 ? -4.490 6.953 10.003 1.00 90.00 117 VAL A C 1
ATOM 908 O O . VAL A 1 117 ? -4.569 8.084 10.475 1.00 90.00 117 VAL A O 1
ATOM 911 N N . TYR A 1 118 ? -4.033 5.930 10.712 1.00 88.50 118 TYR A N 1
ATOM 912 C CA . TYR A 1 118 ? -3.684 6.005 12.125 1.00 88.50 118 TYR A CA 1
ATOM 913 C C . TYR A 1 118 ? -2.259 5.523 12.364 1.00 88.50 118 TYR A C 1
ATOM 915 O O . TYR A 1 118 ? -1.787 4.601 11.698 1.00 88.50 118 TYR A O 1
ATOM 923 N N . GLY A 1 119 ? -1.571 6.135 13.324 1.00 86.44 119 GLY A N 1
ATOM 924 C CA . GLY A 1 119 ? -0.226 5.719 13.716 1.00 86.44 119 GLY A CA 1
ATOM 925 C C . GLY A 1 119 ? -0.222 4.396 14.484 1.00 86.44 119 GLY A C 1
ATOM 926 O O . GLY A 1 119 ? -0.905 4.263 15.498 1.00 86.44 119 GLY A O 1
ATOM 927 N N . ILE A 1 120 ? 0.601 3.430 14.064 1.00 77.81 120 ILE A N 1
ATOM 928 C CA . ILE A 1 120 ? 0.886 2.229 14.863 1.00 77.81 120 ILE A CA 1
ATOM 929 C C . ILE A 1 120 ? 2.079 2.488 15.794 1.00 77.81 120 ILE A C 1
ATOM 931 O O . ILE A 1 120 ? 3.244 2.304 15.435 1.00 77.81 120 ILE A O 1
ATOM 935 N N . GLY A 1 121 ? 1.824 2.957 17.018 1.00 68.12 121 GLY A N 1
ATOM 936 C CA . GLY A 1 121 ? 2.908 3.208 17.966 1.00 68.12 121 GLY A CA 1
ATOM 937 C C . GLY A 1 121 ? 2.541 4.069 19.166 1.00 68.12 121 GLY A C 1
ATOM 938 O O . GLY A 1 121 ? 1.488 3.914 19.763 1.00 68.12 121 GLY A O 1
ATOM 939 N N . ARG A 1 122 ? 3.474 4.939 19.575 1.00 51.44 122 ARG A N 1
ATOM 940 C CA . ARG A 1 122 ? 3.323 5.785 20.776 1.00 51.44 122 ARG A CA 1
ATOM 941 C C . ARG A 1 122 ? 2.316 6.920 20.603 1.00 51.44 122 ARG A C 1
ATOM 943 O O . ARG A 1 122 ? 1.826 7.429 21.602 1.00 51.44 122 ARG A O 1
ATOM 950 N N . THR A 1 123 ? 2.058 7.302 19.363 1.00 60.94 123 THR A N 1
ATOM 951 C CA . THR A 1 123 ? 1.114 8.335 18.963 1.00 60.94 123 THR A CA 1
ATOM 952 C C . THR A 1 123 ? 0.092 7.649 18.066 1.00 60.94 123 THR A C 1
ATOM 954 O O . THR A 1 123 ? 0.273 7.546 16.856 1.00 60.94 123 THR A O 1
ATOM 957 N N . GLU A 1 124 ? -0.957 7.093 18.678 1.00 75.94 124 GLU A N 1
ATOM 958 C CA . GLU A 1 124 ? -2.158 6.546 18.015 1.00 75.94 124 GLU A CA 1
ATOM 959 C C . GLU A 1 124 ? -2.996 7.674 17.374 1.00 75.94 124 GLU A C 1
ATOM 961 O O . GLU A 1 124 ? -4.222 7.692 17.454 1.00 75.94 124 GLU A O 1
ATOM 966 N N . HIS A 1 125 ? -2.314 8.661 16.793 1.00 84.12 125 HIS A N 1
ATOM 967 C CA . HIS A 1 125 ? -2.899 9.868 16.238 1.00 84.12 125 HIS A CA 1
ATOM 968 C C . HIS A 1 125 ? -3.595 9.558 14.923 1.00 84.12 125 HIS A C 1
ATOM 970 O O . HIS A 1 125 ? -3.267 8.591 14.220 1.00 84.12 125 HIS A O 1
ATOM 976 N N . GLN A 1 126 ? -4.560 10.406 14.607 1.00 87.56 126 GLN A N 1
ATOM 977 C CA . GLN A 1 126 ? -5.280 10.400 13.357 1.00 87.56 126 GLN A CA 1
ATOM 978 C C . GLN A 1 126 ? -4.590 11.323 12.353 1.00 87.56 126 GLN A C 1
ATOM 980 O O . GLN A 1 126 ? -4.387 12.513 12.591 1.00 87.56 126 GLN A O 1
ATOM 985 N N . PHE A 1 127 ? -4.299 10.775 11.182 1.00 88.50 127 PHE A N 1
ATOM 986 C CA . PHE A 1 127 ? -3.618 11.462 10.100 1.00 88.50 127 PHE A CA 1
ATOM 987 C C . PHE A 1 127 ? -4.510 11.535 8.860 1.00 88.50 127 PHE A C 1
ATOM 989 O O . PHE A 1 127 ? -5.113 10.538 8.460 1.00 88.50 127 PHE A O 1
ATOM 996 N N . GLU A 1 128 ? -4.556 12.703 8.222 1.00 90.69 128 GLU A N 1
ATOM 997 C CA . GLU A 1 128 ? -5.139 12.881 6.888 1.00 90.69 128 GLU A CA 1
ATOM 998 C C . GLU A 1 128 ? -4.020 12.902 5.845 1.00 90.69 128 GLU A C 1
ATOM 1000 O O . GLU A 1 128 ? -3.068 13.679 5.950 1.00 90.69 128 GLU A O 1
ATOM 1005 N N . VAL A 1 129 ? -4.108 12.038 4.838 1.00 89.19 129 VAL A N 1
ATOM 1006 C CA . VAL A 1 129 ? -3.053 11.894 3.831 1.00 89.19 129 VAL A CA 1
ATOM 1007 C C . VAL A 1 129 ? -3.116 13.036 2.817 1.00 89.19 129 VAL A C 1
ATOM 1009 O O . VAL A 1 129 ? -4.092 13.176 2.082 1.00 89.19 129 VAL A O 1
ATOM 1012 N N . ILE A 1 130 ? -2.034 13.809 2.714 1.00 87.19 130 ILE A N 1
ATOM 1013 C CA . ILE A 1 130 ? -1.882 14.896 1.735 1.00 87.19 130 ILE A CA 1
ATOM 1014 C C . ILE A 1 130 ? -1.180 14.387 0.472 1.00 87.19 130 ILE A C 1
ATOM 1016 O O . ILE A 1 130 ? -1.619 14.672 -0.640 1.00 87.19 130 ILE A O 1
ATOM 1020 N N . ASP A 1 131 ? -0.075 13.655 0.637 1.00 83.69 131 ASP A N 1
ATOM 1021 C CA . ASP A 1 131 ? 0.718 13.106 -0.467 1.00 83.69 131 ASP A CA 1
ATOM 1022 C C . ASP A 1 131 ? 1.334 11.754 -0.063 1.00 83.69 131 ASP A C 1
ATOM 1024 O O . ASP A 1 131 ? 2.245 11.723 0.771 1.00 83.69 131 ASP A O 1
ATOM 1028 N N . PRO A 1 132 ? 0.859 10.630 -0.628 1.00 80.12 132 PRO A N 1
ATOM 1029 C CA . PRO A 1 132 ? 1.385 9.306 -0.320 1.00 80.12 132 PRO A CA 1
ATOM 1030 C C . PRO A 1 132 ? 2.768 9.037 -0.920 1.00 80.12 132 PRO A C 1
ATOM 1032 O O . PRO A 1 132 ? 3.461 8.148 -0.432 1.00 80.12 132 PRO A O 1
ATOM 1035 N N . HIS A 1 133 ? 3.201 9.796 -1.933 1.00 76.00 133 HIS A N 1
ATOM 1036 C CA . HIS A 1 133 ? 4.413 9.518 -2.713 1.00 76.00 133 HIS A CA 1
ATOM 1037 C C . HIS A 1 133 ? 5.546 10.506 -2.445 1.00 76.00 133 HIS A C 1
ATOM 1039 O O . HIS A 1 133 ? 6.440 10.665 -3.282 1.00 76.00 133 HIS A O 1
ATOM 1045 N N . HIS A 1 134 ? 5.538 11.162 -1.285 1.00 70.94 134 HIS A N 1
ATOM 1046 C CA . HIS A 1 134 ? 6.533 12.171 -0.981 1.00 70.94 134 HIS A CA 1
ATOM 1047 C C . HIS A 1 134 ? 7.931 11.544 -0.885 1.00 70.94 134 HIS A C 1
ATOM 1049 O O . HIS A 1 134 ? 8.180 10.601 -0.133 1.00 70.94 134 HIS A O 1
ATOM 1055 N N . ILE A 1 135 ? 8.872 12.077 -1.661 1.00 67.62 135 ILE A N 1
ATOM 1056 C CA . ILE A 1 135 ? 10.287 11.723 -1.561 1.00 67.62 135 ILE A CA 1
ATOM 1057 C C . ILE A 1 135 ? 10.965 12.854 -0.802 1.00 67.62 135 ILE A C 1
ATOM 1059 O O . ILE A 1 135 ? 11.069 13.964 -1.321 1.00 67.62 135 ILE A O 1
ATOM 1063 N N . ASP A 1 136 ? 11.434 12.561 0.410 1.00 59.34 136 ASP A N 1
ATOM 1064 C CA . ASP A 1 136 ? 12.226 13.510 1.186 1.00 59.34 136 ASP A CA 1
ATOM 1065 C C . ASP A 1 136 ? 13.587 13.735 0.486 1.00 59.34 136 ASP A C 1
ATOM 1067 O O . ASP A 1 136 ? 14.381 12.788 0.363 1.00 59.34 136 ASP A O 1
ATOM 1071 N N . PRO A 1 137 ? 13.872 14.962 0.002 1.00 58.12 137 PRO A N 1
ATOM 1072 C CA . PRO A 1 137 ? 15.090 15.256 -0.741 1.00 58.12 137 PRO A CA 1
ATOM 1073 C C . PRO A 1 137 ? 16.364 15.218 0.121 1.00 58.12 137 PRO A C 1
ATOM 1075 O O . PRO A 1 137 ? 17.453 15.126 -0.445 1.00 58.12 137 PRO A O 1
ATOM 1078 N N . GLU A 1 138 ? 16.267 15.288 1.454 1.00 57.91 138 GLU A N 1
ATOM 1079 C CA . GLU A 1 138 ? 17.428 15.251 2.356 1.00 57.91 138 GLU A CA 1
ATOM 1080 C C . GLU A 1 138 ? 17.833 13.826 2.741 1.00 57.91 138 GLU A C 1
ATOM 1082 O O . GLU A 1 138 ? 19.023 13.541 2.896 1.00 57.91 138 GLU A O 1
ATOM 1087 N N . VAL A 1 139 ? 16.860 12.923 2.889 1.00 56.62 139 VAL A N 1
ATOM 1088 C CA . VAL A 1 139 ? 17.102 11.564 3.402 1.00 56.62 139 VAL A CA 1
ATOM 1089 C C . VAL A 1 139 ? 17.288 10.549 2.274 1.00 56.62 139 VAL A C 1
ATOM 1091 O O . VAL A 1 139 ? 18.016 9.573 2.447 1.00 56.62 139 VAL A O 1
ATOM 1094 N N . GLY A 1 140 ? 16.672 10.762 1.105 1.00 50.38 140 GLY A N 1
ATOM 1095 C CA . GLY A 1 140 ? 16.833 9.888 -0.065 1.00 50.38 140 GLY A CA 1
ATOM 1096 C C . GLY A 1 140 ? 16.362 8.437 0.131 1.00 50.38 140 GLY A C 1
ATOM 1097 O O . GLY A 1 140 ? 16.551 7.611 -0.762 1.00 50.38 140 GLY A O 1
ATOM 1098 N N . GLU A 1 141 ? 15.746 8.106 1.270 1.00 47.72 141 GLU A N 1
ATOM 1099 C CA . GLU A 1 141 ? 15.241 6.771 1.584 1.00 47.72 141 GLU A CA 1
ATOM 1100 C C . GLU A 1 141 ? 13.718 6.769 1.737 1.00 47.72 141 GLU A C 1
ATOM 1102 O O . GLU A 1 141 ? 13.184 7.411 2.635 1.00 47.72 141 GLU A O 1
ATOM 1107 N N . ALA A 1 142 ? 13.091 5.941 0.891 1.00 53.44 142 ALA A N 1
ATOM 1108 C CA . ALA A 1 142 ? 11.732 5.395 0.937 1.00 53.44 142 ALA A CA 1
ATOM 1109 C C . ALA A 1 142 ? 10.581 6.409 1.045 1.00 53.44 142 ALA A C 1
ATOM 1111 O O . ALA A 1 142 ? 10.474 7.124 2.032 1.00 53.44 142 ALA A O 1
ATOM 1112 N N . PHE A 1 143 ? 9.681 6.373 0.051 1.00 62.75 143 PHE A N 1
ATOM 1113 C CA . PHE A 1 143 ? 8.382 7.060 0.015 1.00 62.75 143 PHE A CA 1
ATOM 1114 C C . PHE A 1 143 ? 7.836 7.328 1.425 1.00 62.75 143 PHE A C 1
ATOM 1116 O O . PHE A 1 143 ? 7.440 6.394 2.131 1.00 62.75 143 PHE A O 1
ATOM 1123 N N . SER A 1 144 ? 7.895 8.586 1.858 1.00 74.62 144 SER A N 1
ATOM 1124 C CA . SER A 1 144 ? 7.232 9.040 3.069 1.00 74.62 144 SER A CA 1
ATOM 1125 C C . SER A 1 144 ? 5.832 9.508 2.696 1.00 74.62 144 SER A C 1
ATOM 1127 O O . SER A 1 144 ? 5.588 10.013 1.603 1.00 74.62 144 SER A O 1
ATOM 1129 N N . VAL A 1 145 ? 4.885 9.295 3.599 1.00 81.69 145 VAL A N 1
ATOM 1130 C CA . VAL A 1 145 ? 3.528 9.811 3.453 1.00 81.69 145 VAL A CA 1
ATOM 1131 C C . VAL A 1 145 ? 3.519 11.172 4.124 1.00 81.69 145 VAL A C 1
ATOM 1133 O O . VAL A 1 145 ? 3.787 11.271 5.324 1.00 81.69 145 VAL A O 1
ATOM 1136 N N . ARG A 1 146 ? 3.255 12.228 3.359 1.00 88.00 146 ARG A N 1
ATOM 1137 C CA . ARG A 1 146 ? 2.975 13.544 3.929 1.00 88.00 146 ARG A CA 1
ATOM 1138 C C . ARG A 1 146 ? 1.544 13.536 4.442 1.00 88.00 146 ARG A C 1
ATOM 1140 O O . ARG A 1 146 ? 0.609 13.321 3.667 1.00 88.00 146 ARG A O 1
ATOM 1147 N N . CYS A 1 147 ? 1.394 13.801 5.728 1.00 87.81 147 CYS A N 1
ATOM 1148 C CA . CYS A 1 147 ? 0.124 13.775 6.428 1.00 87.81 147 CYS A CA 1
ATOM 1149 C C . CYS A 1 147 ? -0.123 15.090 7.166 1.00 87.81 147 CYS A C 1
ATOM 1151 O O . CYS A 1 147 ? 0.815 15.806 7.511 1.00 87.81 147 CYS A O 1
ATOM 1153 N N . TYR A 1 148 ? -1.389 15.365 7.453 1.00 88.75 148 TYR A N 1
ATOM 1154 C CA . TYR A 1 148 ? -1.806 16.316 8.473 1.00 88.75 148 TYR A CA 1
ATOM 1155 C C . TYR A 1 148 ? -2.173 15.551 9.749 1.00 88.75 148 TYR A C 1
ATOM 1157 O O . TYR A 1 148 ? -3.084 14.722 9.722 1.00 88.75 148 TYR A O 1
ATOM 1165 N N . ASP A 1 149 ? -1.457 15.802 10.843 1.00 88.69 149 ASP A N 1
ATOM 1166 C CA . ASP A 1 149 ? -1.793 15.299 12.173 1.00 88.69 149 ASP A CA 1
ATOM 1167 C C . ASP A 1 149 ? -3.008 16.076 12.698 1.00 88.69 149 ASP A C 1
ATOM 1169 O O . ASP A 1 149 ? -2.955 17.287 12.935 1.00 88.69 149 ASP A O 1
ATOM 1173 N N . SER A 1 150 ? -4.133 15.375 12.838 1.00 84.75 150 SER A N 1
ATOM 1174 C CA . SER A 1 150 ? -5.389 15.972 13.297 1.00 84.75 150 SER A CA 1
ATOM 1175 C C . SER A 1 150 ? -5.388 16.270 14.795 1.00 84.75 150 SER A C 1
ATOM 1177 O O . SER A 1 150 ? -6.157 17.127 15.230 1.00 84.75 150 SER A O 1
ATOM 1179 N N . ASP A 1 151 ? -4.551 15.581 15.571 1.00 81.31 151 ASP A N 1
ATOM 1180 C CA . ASP A 1 151 ? -4.456 15.715 17.023 1.00 81.31 151 ASP A CA 1
ATOM 1181 C C . ASP A 1 151 ? -3.518 16.869 17.417 1.00 81.31 151 ASP A C 1
ATOM 1183 O O . ASP A 1 151 ? -3.842 17.658 18.308 1.00 81.31 151 ASP A O 1
ATOM 1187 N N . GLU A 1 152 ? -2.379 17.013 16.732 1.00 84.25 152 GLU A N 1
ATOM 1188 C CA . GLU A 1 152 ? -1.403 18.091 16.979 1.00 84.25 152 GLU A CA 1
ATOM 1189 C C . GLU A 1 152 ? -1.607 19.331 16.087 1.00 84.25 152 GLU A C 1
ATOM 1191 O O . GLU A 1 152 ? -1.024 20.389 16.338 1.00 84.25 152 GLU A O 1
ATOM 1196 N N . HIS A 1 153 ? -2.495 19.240 15.091 1.00 85.50 153 HIS A N 1
ATOM 1197 C CA . HIS A 1 153 ? -2.805 20.293 14.119 1.00 85.50 153 HIS A CA 1
ATOM 1198 C C . HIS A 1 153 ? -1.609 20.754 13.268 1.00 85.50 153 HIS A C 1
ATOM 1200 O O . HIS A 1 153 ? -1.552 21.916 12.845 1.00 85.50 153 HIS A O 1
ATOM 1206 N N . GLU A 1 154 ? -0.678 19.849 12.969 1.00 88.31 154 GLU A N 1
ATOM 1207 C CA . GLU A 1 154 ? 0.523 20.128 12.180 1.00 88.31 154 GLU A CA 1
ATOM 1208 C C . GLU A 1 154 ? 0.726 19.146 11.021 1.00 88.31 154 GLU A C 1
ATOM 1210 O O . GLU A 1 154 ? 0.177 18.050 10.995 1.00 88.31 154 GLU A O 1
ATOM 1215 N N . GLU A 1 155 ? 1.506 19.553 10.019 1.00 87.50 155 GLU A N 1
ATOM 1216 C CA . GLU A 1 155 ? 1.905 18.653 8.937 1.00 87.50 155 GLU A CA 1
ATOM 1217 C C . GLU A 1 155 ? 3.142 17.849 9.336 1.00 87.50 155 GLU A C 1
ATOM 1219 O O . GLU A 1 155 ? 4.124 18.404 9.832 1.00 87.50 155 GLU A O 1
ATOM 1224 N N . CYS A 1 156 ? 3.131 16.551 9.043 1.00 84.88 156 CYS A N 1
ATOM 1225 C CA . CYS A 1 156 ? 4.220 15.644 9.366 1.00 84.88 156 CYS A CA 1
ATOM 1226 C C . CYS A 1 156 ? 4.509 14.657 8.226 1.00 84.88 156 CYS A C 1
ATOM 1228 O O . CYS A 1 156 ? 3.712 14.454 7.308 1.00 84.88 156 CYS A O 1
ATOM 1230 N N . HIS A 1 157 ? 5.672 14.009 8.301 1.00 86.06 157 HIS A N 1
ATOM 1231 C CA . HIS A 1 157 ? 6.073 12.953 7.376 1.00 86.06 157 HIS A CA 1
ATOM 1232 C C . HIS A 1 157 ? 6.116 11.616 8.106 1.00 86.06 157 HIS A C 1
ATOM 1234 O O . HIS A 1 157 ? 6.901 11.414 9.035 1.00 86.06 157 HIS A O 1
ATOM 1240 N N . CYS A 1 158 ? 5.285 10.683 7.661 1.00 82.56 158 CYS A N 1
ATOM 1241 C CA . CYS A 1 158 ? 5.140 9.373 8.269 1.00 82.56 158 CYS A CA 1
ATOM 1242 C C . CYS A 1 158 ? 5.732 8.294 7.364 1.00 82.56 158 CYS A C 1
ATOM 1244 O O . CYS A 1 158 ? 5.683 8.368 6.137 1.00 82.56 158 CYS A O 1
ATOM 1246 N N . LYS A 1 159 ? 6.279 7.239 7.970 1.00 84.38 159 LYS A N 1
ATOM 1247 C CA . LYS A 1 159 ? 6.640 6.038 7.210 1.00 84.38 159 LYS A CA 1
ATOM 1248 C C . LYS A 1 159 ? 5.360 5.244 6.931 1.00 84.38 159 LYS A C 1
ATOM 1250 O O . LYS A 1 159 ? 4.646 4.977 7.894 1.00 84.38 159 LYS A O 1
ATOM 1255 N N . PRO A 1 160 ? 5.113 4.774 5.695 1.00 83.56 160 PRO A N 1
ATOM 1256 C CA . PRO A 1 160 ? 3.909 4.002 5.364 1.00 83.56 160 PRO A CA 1
ATOM 1257 C C . PRO A 1 160 ? 3.711 2.783 6.274 1.00 83.56 160 PRO A C 1
ATOM 1259 O O . PRO A 1 160 ? 2.626 2.527 6.776 1.00 83.56 160 PRO A O 1
ATOM 1262 N N . LYS A 1 161 ? 4.811 2.092 6.605 1.00 83.75 161 LYS A N 1
ATOM 1263 C CA . LYS A 1 161 ? 4.832 0.935 7.519 1.00 83.75 161 LYS A CA 1
ATOM 1264 C C . LYS A 1 161 ? 4.461 1.252 8.969 1.00 83.75 161 LYS A C 1
ATOM 1266 O O . LYS A 1 161 ? 4.437 0.332 9.774 1.00 83.75 161 LYS A O 1
ATOM 1271 N N . LEU A 1 162 ? 4.293 2.525 9.322 1.00 85.62 162 LEU A N 1
ATOM 1272 C CA . LEU A 1 162 ? 3.852 2.972 10.642 1.00 85.62 162 LEU A CA 1
ATOM 1273 C C . LEU A 1 162 ? 2.426 3.535 10.617 1.00 85.62 162 LEU A C 1
ATOM 1275 O O . LEU A 1 162 ? 1.986 4.094 11.617 1.00 85.62 162 LEU A O 1
ATOM 1279 N N . LEU A 1 163 ? 1.720 3.384 9.498 1.00 87.00 163 LEU A N 1
ATOM 1280 C CA . LEU A 1 163 ? 0.343 3.815 9.318 1.00 87.00 163 LEU A CA 1
ATOM 1281 C C . LEU A 1 163 ? -0.561 2.602 9.105 1.00 87.00 163 LEU A C 1
ATOM 1283 O O . LEU A 1 163 ? -0.117 1.581 8.586 1.00 87.00 163 LEU A O 1
ATOM 1287 N N . THR A 1 164 ? -1.820 2.717 9.500 1.00 86.69 164 THR A N 1
ATOM 1288 C CA . THR A 1 164 ? -2.867 1.715 9.270 1.00 86.69 164 THR A CA 1
ATOM 1289 C C . THR A 1 164 ? -4.191 2.415 8.986 1.00 86.69 164 THR A C 1
ATOM 1291 O O . THR A 1 164 ? -4.494 3.443 9.589 1.00 86.69 164 THR A O 1
ATOM 1294 N N . HIS A 1 165 ? -5.016 1.859 8.103 1.00 87.62 165 HIS A N 1
ATOM 1295 C CA . HIS A 1 165 ? -6.417 2.284 7.971 1.00 87.62 165 HIS A CA 1
ATOM 1296 C C . HIS A 1 165 ? -7.300 1.813 9.140 1.00 87.62 165 HIS A C 1
ATOM 1298 O O . HIS A 1 165 ? -8.441 2.253 9.294 1.00 87.62 165 HIS A O 1
ATOM 1304 N N . THR A 1 166 ? -6.793 0.910 9.979 1.00 83.19 166 THR A N 1
ATOM 1305 C CA . THR A 1 166 ? -7.508 0.382 11.136 1.00 83.19 166 THR A CA 1
ATOM 1306 C C . THR A 1 166 ? -7.353 1.330 12.316 1.00 83.19 166 THR A C 1
ATOM 1308 O O . THR A 1 166 ? -6.285 1.441 12.912 1.00 83.19 166 THR A O 1
ATOM 1311 N N . ARG A 1 167 ? -8.446 1.995 12.701 1.00 79.25 167 ARG A N 1
ATOM 1312 C CA . ARG A 1 167 ? -8.460 2.855 13.889 1.00 79.25 167 ARG A CA 1
ATOM 1313 C C . ARG A 1 167 ? -8.069 2.060 15.149 1.00 79.25 167 ARG A C 1
ATOM 1315 O O . ARG A 1 167 ? -8.743 1.065 15.434 1.00 79.25 167 ARG A O 1
ATOM 1322 N N . PRO A 1 168 ? -7.066 2.512 15.928 1.00 72.88 168 PRO A N 1
ATOM 1323 C CA . PRO A 1 168 ? -6.732 1.934 17.224 1.00 72.88 168 PRO A CA 1
ATOM 1324 C C . PRO A 1 168 ? -7.954 1.895 18.152 1.00 72.88 168 PRO A C 1
ATOM 1326 O O . PRO A 1 168 ? -8.842 2.754 18.082 1.00 72.88 168 PRO A O 1
ATOM 1329 N N . ASP A 1 169 ? -8.033 0.878 19.009 1.00 71.81 169 ASP A N 1
ATOM 1330 C CA . ASP A 1 169 ? -9.101 0.805 20.005 1.00 71.81 169 ASP A CA 1
ATOM 1331 C C . ASP A 1 169 ? -8.888 1.882 21.070 1.00 71.81 169 ASP A C 1
ATOM 1333 O O . ASP A 1 169 ? -7.842 1.950 21.708 1.00 71.81 169 ASP A O 1
ATOM 1337 N N . SER A 1 170 ? -9.906 2.714 21.287 1.00 73.81 170 SER A N 1
ATOM 1338 C CA . SER A 1 170 ? -9.904 3.717 22.346 1.00 73.81 170 SER A CA 1
ATOM 1339 C C . SER A 1 170 ? -10.740 3.251 23.531 1.00 73.81 170 SER A C 1
ATOM 1341 O O . SER A 1 170 ? -11.675 2.457 23.404 1.00 73.81 170 SER A O 1
ATOM 1343 N N . TRP A 1 171 ? -10.446 3.801 24.707 1.00 79.38 171 TRP A N 1
ATOM 1344 C CA . TRP A 1 171 ? -11.273 3.585 25.890 1.00 79.38 171 TRP A CA 1
ATOM 1345 C C . TRP A 1 171 ? -12.742 3.964 25.681 1.00 79.38 171 TRP A C 1
ATOM 1347 O O . TRP A 1 171 ? -13.615 3.291 26.213 1.00 79.38 171 TRP A O 1
ATOM 1357 N N . GLU A 1 172 ? -13.001 5.021 24.913 1.00 76.44 172 GLU A N 1
ATOM 1358 C CA . GLU A 1 172 ? -14.350 5.470 24.569 1.00 76.44 172 GLU A CA 1
ATOM 1359 C C . GLU A 1 172 ? -15.076 4.431 23.703 1.00 76.44 172 GLU A C 1
ATOM 1361 O O . GLU A 1 172 ? -16.209 4.075 24.009 1.00 76.44 172 GLU A O 1
ATOM 1366 N N . ARG A 1 173 ? -14.398 3.829 22.712 1.00 78.38 173 ARG A N 1
ATOM 1367 C CA . ARG A 1 173 ? -14.961 2.718 21.923 1.00 78.38 173 ARG A CA 1
ATOM 1368 C C . ARG A 1 173 ? -15.237 1.484 22.771 1.00 78.38 173 ARG A C 1
ATOM 1370 O O . ARG A 1 173 ? -16.277 0.859 22.611 1.00 78.38 173 ARG A O 1
ATOM 1377 N N . LEU A 1 174 ? -14.346 1.149 23.705 1.00 84.25 174 LEU A N 1
ATOM 1378 C CA . LEU A 1 174 ? -14.586 0.049 24.644 1.00 84.25 174 LEU A CA 1
ATOM 1379 C C . LEU A 1 174 ? -15.818 0.312 25.525 1.00 84.25 174 LEU A C 1
ATOM 1381 O O . LEU A 1 174 ? -16.544 -0.625 25.856 1.00 84.25 174 LEU A O 1
ATOM 1385 N N . GLU A 1 175 ? -16.074 1.567 25.900 1.00 84.75 175 GLU A N 1
ATOM 1386 C CA . GLU A 1 175 ? -17.284 1.964 26.631 1.00 84.75 175 GLU A CA 1
ATOM 1387 C C . GLU A 1 175 ? -18.542 1.915 25.754 1.00 84.75 175 GLU A C 1
ATOM 1389 O O . GLU A 1 175 ? -19.564 1.393 26.204 1.00 84.75 175 GLU A O 1
ATOM 1394 N N . GLU A 1 176 ? -18.472 2.389 24.507 1.00 82.25 176 GLU A N 1
ATOM 1395 C CA . GLU A 1 176 ? -19.563 2.287 23.527 1.00 82.25 176 GLU A CA 1
ATOM 1396 C C . GLU A 1 176 ? -19.924 0.827 23.225 1.00 82.25 176 GLU A C 1
ATOM 1398 O O . GLU A 1 176 ? -21.102 0.460 23.256 1.00 82.25 176 GLU A O 1
ATOM 1403 N N . ASP A 1 177 ? -18.925 -0.029 23.006 1.00 83.69 177 ASP A N 1
ATOM 1404 C CA . ASP A 1 177 ? -19.112 -1.462 22.781 1.00 83.69 177 ASP A CA 1
ATOM 1405 C C . ASP A 1 177 ? -19.724 -2.132 24.015 1.00 83.69 177 ASP A C 1
ATOM 1407 O O . ASP A 1 177 ? -20.664 -2.925 23.898 1.00 83.69 177 ASP A O 1
ATOM 1411 N N . ALA A 1 178 ? -19.249 -1.784 25.215 1.00 86.31 178 ALA A N 1
ATOM 1412 C CA . ALA A 1 178 ? -19.823 -2.276 26.462 1.00 86.31 178 ALA A CA 1
ATOM 1413 C C . ALA A 1 178 ? -21.301 -1.884 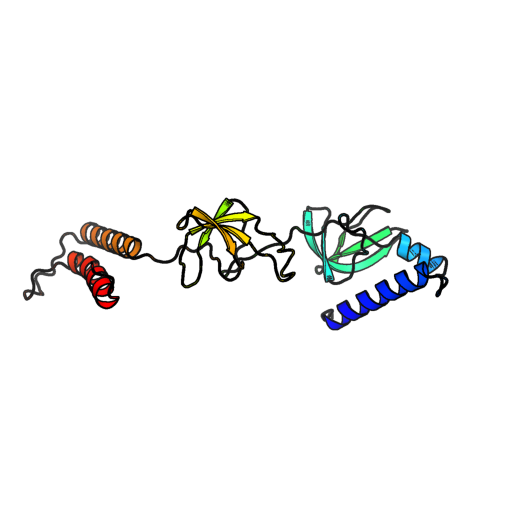26.612 1.00 86.31 178 ALA A C 1
ATOM 1415 O O . ALA A 1 178 ? -22.116 -2.725 26.997 1.00 86.31 178 ALA A O 1
ATOM 1416 N N . GLU A 1 179 ? -21.667 -0.646 26.275 1.00 83.75 179 GLU A N 1
ATOM 1417 C CA . GLU A 1 179 ? -23.053 -0.170 26.318 1.00 83.75 179 GLU A CA 1
ATOM 1418 C C . GLU A 1 179 ? -23.921 -0.825 25.227 1.00 83.75 179 GLU A C 1
ATOM 1420 O O . GLU A 1 179 ? -25.043 -1.249 25.502 1.00 83.75 179 GLU A O 1
ATOM 1425 N N . SER A 1 180 ? -23.397 -1.016 24.017 1.00 84.88 180 SER A N 1
ATOM 1426 C CA . SER A 1 180 ? -24.078 -1.744 22.937 1.00 84.88 180 SER A CA 1
ATOM 1427 C C . SER A 1 180 ? -24.373 -3.200 23.325 1.00 84.88 180 SER A C 1
ATOM 1429 O O . SER A 1 180 ? -25.496 -3.698 23.165 1.00 84.88 180 SER A O 1
ATOM 1431 N N . ILE A 1 181 ? -23.397 -3.884 23.931 1.00 84.00 181 ILE A N 1
ATOM 1432 C CA . ILE A 1 181 ? -23.564 -5.241 24.466 1.00 84.00 181 ILE A CA 1
ATOM 1433 C C . ILE A 1 181 ? -24.603 -5.241 25.590 1.00 84.00 181 ILE A C 1
ATOM 1435 O O . ILE A 1 181 ? -25.494 -6.094 25.607 1.00 84.00 181 ILE A O 1
ATOM 1439 N N . ARG A 1 182 ? -24.533 -4.271 26.507 1.00 82.69 182 ARG A N 1
ATOM 1440 C CA . ARG A 1 182 ? -25.488 -4.103 27.608 1.00 82.69 182 ARG A CA 1
ATOM 1441 C C . ARG A 1 182 ? -26.925 -3.973 27.095 1.00 82.69 182 ARG A C 1
ATOM 1443 O O . ARG A 1 182 ? -27.809 -4.694 27.566 1.00 82.69 182 ARG A O 1
ATOM 1450 N N . GLN A 1 183 ? -27.146 -3.115 26.100 1.00 78.94 183 GLN A N 1
ATOM 1451 C CA . GLN A 1 183 ? -28.444 -2.916 25.451 1.00 78.94 183 GLN A CA 1
ATOM 1452 C C . GLN A 1 183 ? -28.913 -4.171 24.717 1.00 78.94 183 GLN A C 1
ATOM 1454 O O . GLN A 1 183 ? -30.079 -4.545 24.819 1.00 78.94 183 GLN A O 1
ATOM 1459 N N . THR A 1 184 ? -28.006 -4.874 24.039 1.00 83.12 184 THR A N 1
ATOM 1460 C CA . THR A 1 184 ? -28.311 -6.132 23.343 1.00 83.12 184 THR A CA 1
ATOM 1461 C C . THR A 1 184 ? -28.739 -7.228 24.320 1.00 83.12 184 THR A C 1
ATOM 1463 O O . THR A 1 184 ? -29.686 -7.970 24.043 1.00 83.12 184 THR A O 1
ATOM 1466 N N . ILE A 1 185 ? -28.089 -7.323 25.484 1.00 76.31 185 ILE A N 1
ATOM 1467 C CA . ILE A 1 185 ? -28.479 -8.249 26.557 1.00 76.31 185 ILE A CA 1
ATOM 1468 C C . ILE A 1 185 ? -29.866 -7.876 27.089 1.00 76.31 185 ILE A C 1
ATOM 1470 O O . ILE A 1 185 ? -30.735 -8.744 27.166 1.00 76.31 185 ILE A O 1
ATOM 1474 N N . ALA A 1 186 ? -30.097 -6.594 27.394 1.00 73.88 186 ALA A N 1
ATOM 1475 C CA . ALA A 1 186 ? -31.389 -6.106 27.876 1.00 73.88 186 ALA A CA 1
ATOM 1476 C C . ALA A 1 186 ? -32.525 -6.336 26.862 1.00 73.88 186 ALA A C 1
ATOM 1478 O O . ALA A 1 186 ? -33.626 -6.722 27.244 1.00 73.88 186 ALA A O 1
ATOM 1479 N N . TYR A 1 187 ? -32.255 -6.162 25.567 1.00 76.12 187 TYR A N 1
ATOM 1480 C CA . TYR A 1 187 ? -33.231 -6.375 24.500 1.00 76.12 187 TYR A CA 1
ATOM 1481 C C . TYR A 1 187 ? -33.599 -7.855 24.321 1.00 76.12 187 TYR A C 1
ATOM 1483 O O . TYR A 1 187 ? -34.776 -8.187 24.205 1.00 76.12 187 TYR A O 1
ATOM 1491 N N . ASN A 1 188 ? -32.609 -8.755 24.313 1.00 79.19 188 ASN A N 1
ATOM 1492 C CA . ASN A 1 188 ? -32.839 -10.177 24.026 1.00 79.19 188 ASN A CA 1
ATOM 1493 C C . ASN A 1 188 ? -33.302 -10.989 25.242 1.00 79.19 188 ASN A C 1
ATOM 1495 O O . ASN A 1 188 ? -34.031 -11.967 25.082 1.00 79.19 188 ASN A O 1
ATOM 1499 N N . PHE A 1 189 ? -32.879 -10.609 26.449 1.00 66.94 189 PHE A N 1
ATOM 1500 C CA . PHE A 1 189 ? -33.133 -11.376 27.672 1.00 66.94 189 PHE A CA 1
ATOM 1501 C C . PHE A 1 189 ? -33.957 -10.605 28.717 1.00 66.94 189 PHE A C 1
ATOM 1503 O O . PHE A 1 189 ? -34.314 -11.178 29.745 1.00 66.94 189 PHE A O 1
ATOM 1510 N N . GLY A 1 190 ? -34.300 -9.335 28.466 1.00 63.88 190 GLY A N 1
ATOM 1511 C CA . GLY A 1 190 ? -34.887 -8.438 29.466 1.00 63.88 190 GLY A CA 1
ATOM 1512 C C . GLY A 1 190 ? -33.863 -8.005 30.521 1.00 63.88 190 GLY A C 1
ATOM 1513 O O . GLY A 1 190 ? -32.663 -8.243 30.373 1.00 63.88 190 GLY A O 1
ATOM 1514 N N . ASP A 1 191 ? -34.330 -7.426 31.632 1.00 58.75 191 ASP A N 1
ATOM 1515 C CA . ASP A 1 191 ? -33.534 -7.303 32.864 1.00 58.75 191 ASP A CA 1
ATOM 1516 C C . ASP A 1 191 ? -33.340 -8.695 33.473 1.00 58.75 191 ASP A C 1
ATOM 1518 O O . ASP A 1 191 ? -33.927 -9.063 34.494 1.00 58.75 191 ASP A O 1
ATOM 1522 N N . PHE A 1 192 ? -32.531 -9.517 32.808 1.00 50.06 192 PHE A N 1
ATOM 1523 C CA . PHE A 1 192 ? -32.102 -10.798 33.328 1.00 50.06 192 PHE A CA 1
ATOM 1524 C C . PHE A 1 192 ? -31.101 -10.534 34.455 1.00 50.06 192 PHE A C 1
ATOM 1526 O O . PHE A 1 192 ? -29.890 -10.657 34.301 1.00 50.06 192 PHE A O 1
ATOM 1533 N N . SER A 1 193 ? -31.625 -10.145 35.615 1.00 49.31 193 SER A N 1
ATOM 1534 C CA . SER A 1 193 ? -30.965 -10.365 36.889 1.00 49.31 193 SER A CA 1
ATOM 1535 C C . SER A 1 193 ? -31.098 -11.862 37.142 1.00 49.31 193 SER A C 1
ATOM 1537 O O . SER A 1 193 ? -32.217 -12.321 37.395 1.00 49.31 193 SER A O 1
ATOM 1539 N N . PRO A 1 194 ? -30.030 -12.675 37.030 1.00 47.34 194 PRO A N 1
ATOM 1540 C CA . PRO A 1 194 ? -30.126 -14.050 37.465 1.00 47.34 194 PRO A CA 1
ATOM 1541 C C . PRO A 1 194 ? -30.334 -13.966 38.976 1.00 47.34 194 PRO A C 1
ATOM 1543 O O . PRO A 1 194 ? -29.397 -13.765 39.750 1.00 47.34 194 PRO A O 1
ATOM 1546 N N . SER A 1 195 ? -31.589 -14.100 39.397 1.00 46.38 195 SER A N 1
ATOM 1547 C CA . SER A 1 195 ? -32.032 -14.075 40.790 1.00 46.38 195 SER A CA 1
ATOM 1548 C C . SER A 1 195 ? -31.399 -15.184 41.644 1.00 46.38 195 SER A C 1
ATOM 1550 O O . SER A 1 195 ? -31.672 -15.269 42.842 1.00 46.38 195 SER A O 1
ATOM 1552 N N . ASP A 1 196 ? -30.530 -15.996 41.040 1.00 44.53 196 ASP A N 1
ATOM 1553 C CA . ASP A 1 196 ? -29.772 -17.083 41.642 1.00 44.53 196 ASP A CA 1
ATOM 1554 C C . ASP A 1 196 ? -28.403 -16.641 42.196 1.00 44.53 196 ASP A C 1
ATOM 1556 O O . ASP A 1 196 ? -27.792 -17.380 42.965 1.00 44.53 196 ASP A O 1
ATOM 1560 N N . PHE A 1 197 ? -27.939 -15.413 41.922 1.00 47.22 197 PHE A N 1
ATOM 1561 C CA . PHE A 1 197 ? -26.714 -14.855 42.521 1.00 47.22 197 PHE A CA 1
ATOM 1562 C C . PHE A 1 197 ? -27.026 -13.772 43.565 1.00 47.22 197 PHE A C 1
ATOM 1564 O O . PHE A 1 197 ? -26.535 -12.649 43.505 1.00 47.22 197 PHE A O 1
ATOM 1571 N N . LYS A 1 198 ? -27.840 -14.108 44.575 1.00 42.69 198 LYS A N 1
ATOM 1572 C CA . LYS A 1 198 ? -28.152 -13.241 45.732 1.00 42.69 198 LYS A CA 1
ATOM 1573 C C . LYS A 1 198 ? -26.954 -13.011 46.667 1.00 42.69 198 LYS A C 1
ATOM 1575 O O . LYS A 1 198 ? -27.000 -13.382 47.843 1.00 42.69 198 LYS A O 1
ATOM 1580 N N . ARG A 1 199 ? -25.878 -12.381 46.188 1.00 45.31 199 ARG A N 1
ATOM 1581 C CA . ARG A 1 199 ? -24.827 -11.874 47.089 1.00 45.31 199 ARG A CA 1
ATOM 1582 C C . ARG A 1 199 ? -24.217 -10.519 46.735 1.00 45.31 199 ARG A C 1
ATOM 1584 O O . ARG A 1 199 ? -23.604 -9.930 47.617 1.00 45.31 199 ARG A O 1
ATOM 1591 N N . SER A 1 200 ? -24.469 -9.974 45.551 1.00 46.16 200 SER A N 1
ATOM 1592 C CA . SER A 1 200 ? -24.203 -8.565 45.231 1.00 46.16 200 SER A CA 1
ATOM 1593 C C . SER A 1 200 ? -25.185 -8.142 44.143 1.00 46.16 200 SER A C 1
ATOM 1595 O O . SER A 1 200 ? -25.337 -8.851 43.156 1.00 46.16 200 SER A O 1
ATOM 1597 N N . GLY A 1 201 ? -25.944 -7.073 44.366 1.00 50.12 201 GLY A N 1
ATOM 1598 C CA . GLY A 1 201 ? -27.076 -6.662 43.530 1.00 50.12 201 GLY A CA 1
ATOM 1599 C C . GLY A 1 201 ? -26.705 -6.048 42.179 1.00 50.12 201 GLY A C 1
ATOM 1600 O O . GLY A 1 201 ? -27.310 -5.047 41.819 1.00 50.12 201 GLY A O 1
ATOM 1601 N N . ASP A 1 202 ? -25.766 -6.640 41.442 1.00 59.38 202 ASP A N 1
ATOM 1602 C CA . ASP A 1 202 ? -25.266 -6.095 40.178 1.00 59.38 202 ASP A CA 1
ATOM 1603 C C . ASP A 1 202 ? -25.748 -6.980 39.024 1.00 59.38 202 ASP A C 1
ATOM 1605 O O . ASP A 1 202 ? -25.524 -8.198 39.013 1.00 59.38 202 ASP A O 1
ATOM 1609 N N . SER A 1 203 ? -26.463 -6.387 38.069 1.00 68.50 203 SER A N 1
ATOM 1610 C CA . SER A 1 203 ? -26.998 -7.117 36.923 1.00 68.50 203 SER A CA 1
ATOM 1611 C C . SER A 1 203 ? -25.873 -7.581 35.985 1.00 68.50 203 SER A C 1
ATOM 1613 O O . SER A 1 203 ? -24.748 -7.074 36.013 1.00 68.50 203 SER A O 1
ATOM 1615 N N . LEU A 1 204 ? -26.153 -8.574 35.135 1.00 70.06 204 LEU A N 1
ATOM 1616 C CA . LEU A 1 204 ? -25.186 -9.030 34.129 1.00 70.06 204 LEU A CA 1
ATOM 1617 C C . LEU A 1 204 ? -24.837 -7.887 33.159 1.00 70.06 204 LEU A C 1
ATOM 1619 O O . LEU A 1 204 ? -23.691 -7.794 32.728 1.00 70.06 204 LEU A O 1
ATOM 1623 N N . GLN A 1 205 ? -25.799 -6.990 32.911 1.00 73.44 205 GLN A N 1
ATOM 1624 C CA . GLN A 1 205 ? -25.619 -5.735 32.188 1.00 73.44 205 GLN A CA 1
ATOM 1625 C C . GLN A 1 205 ? -24.568 -4.828 32.850 1.00 73.44 205 GLN A C 1
ATOM 1627 O O . GLN A 1 205 ? -23.628 -4.400 32.185 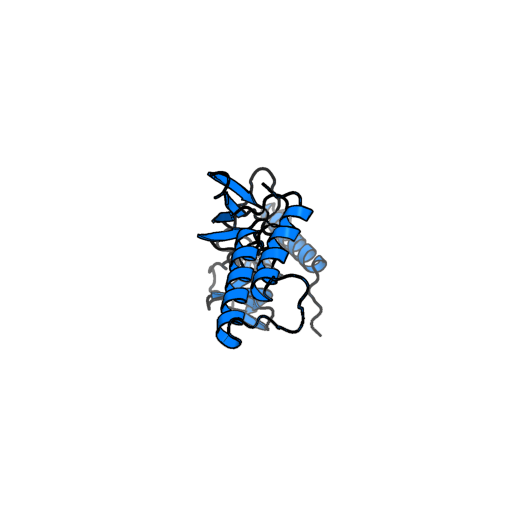1.00 73.44 205 GLN A O 1
ATOM 1632 N N . ASP A 1 206 ? -24.672 -4.581 34.159 1.00 76.12 206 ASP A N 1
ATOM 1633 C CA . ASP A 1 206 ? -23.778 -3.646 34.866 1.00 76.12 206 ASP A CA 1
ATOM 1634 C C . ASP A 1 206 ? -22.333 -4.160 34.938 1.00 76.12 206 ASP A C 1
ATOM 1636 O O . ASP A 1 206 ? -21.373 -3.387 34.937 1.00 76.12 206 ASP A O 1
ATOM 1640 N N . ARG A 1 207 ? -22.154 -5.486 34.933 1.00 79.62 207 ARG A N 1
ATOM 1641 C CA . ARG A 1 207 ? -20.825 -6.111 34.921 1.00 79.62 207 ARG A CA 1
ATOM 1642 C C . ARG A 1 207 ? -20.054 -5.861 33.627 1.00 79.62 207 ARG A C 1
ATOM 1644 O O . ARG A 1 207 ? -18.827 -5.872 33.681 1.00 79.62 207 ARG A O 1
ATOM 1651 N N . VAL A 1 208 ? -20.735 -5.663 32.496 1.00 83.50 208 VAL A N 1
ATOM 1652 C CA . VAL A 1 208 ? -20.082 -5.379 31.207 1.00 83.50 208 VAL A CA 1
ATOM 1653 C C . VAL A 1 208 ? -19.405 -4.009 31.268 1.00 83.50 208 VAL A C 1
ATOM 1655 O O . VAL A 1 208 ? -18.200 -3.914 31.045 1.00 83.50 208 VAL A O 1
ATOM 1658 N N . SER A 1 209 ? -20.132 -2.975 31.695 1.00 81.25 209 SER A N 1
ATOM 1659 C CA . SER A 1 209 ? -19.573 -1.630 31.881 1.00 81.25 209 SER A CA 1
ATOM 1660 C C . SER A 1 209 ? -18.517 -1.587 32.997 1.00 81.25 209 SER A C 1
ATOM 1662 O O . SER A 1 209 ? -17.481 -0.936 32.857 1.00 81.25 209 SER A O 1
ATOM 1664 N N . ASP A 1 210 ? -18.711 -2.337 34.090 1.00 84.31 210 ASP A N 1
ATOM 1665 C CA . ASP A 1 210 ? -17.743 -2.385 35.195 1.00 84.31 210 ASP A CA 1
ATOM 1666 C C . ASP A 1 210 ? -16.412 -3.069 34.820 1.00 84.31 210 ASP A C 1
ATOM 1668 O O . ASP A 1 210 ? -15.379 -2.799 35.438 1.00 84.31 210 ASP A O 1
ATOM 1672 N N . ILE A 1 211 ? -16.383 -3.944 33.805 1.00 87.62 211 ILE A N 1
ATOM 1673 C CA . ILE A 1 211 ? -15.123 -4.497 33.279 1.00 87.62 211 ILE A CA 1
ATOM 1674 C C . ILE A 1 211 ? -14.272 -3.389 32.656 1.00 87.62 211 ILE A C 1
ATOM 1676 O O . ILE A 1 211 ? -13.090 -3.298 32.984 1.00 87.62 211 ILE A O 1
ATOM 1680 N N . VAL A 1 212 ? -14.864 -2.532 31.820 1.00 86.75 212 VAL A N 1
ATOM 1681 C CA . VAL A 1 212 ? -14.137 -1.433 31.163 1.00 86.75 212 VAL A CA 1
ATOM 1682 C C . VAL A 1 212 ? -13.634 -0.432 32.198 1.00 86.75 212 VAL A C 1
ATOM 1684 O O . VAL A 1 212 ? -12.459 -0.069 32.188 1.00 86.75 212 VAL A O 1
ATOM 1687 N N . ARG A 1 213 ? -14.473 -0.082 33.182 1.00 86.31 213 ARG A N 1
ATOM 1688 C CA . ARG A 1 213 ? -14.078 0.779 34.306 1.00 86.31 213 ARG A CA 1
ATOM 1689 C C . ARG A 1 213 ? -12.890 0.205 35.090 1.00 86.31 213 ARG A C 1
ATOM 1691 O O . ARG A 1 213 ? -11.906 0.897 35.330 1.00 86.31 213 ARG A O 1
ATOM 1698 N N . ARG A 1 214 ? -12.932 -1.079 35.468 1.00 86.19 214 ARG A N 1
ATOM 1699 C CA . ARG A 1 214 ? -11.807 -1.724 36.173 1.00 86.19 214 ARG A CA 1
ATOM 1700 C C . ARG A 1 214 ? -10.555 -1.830 35.308 1.00 86.19 214 ARG A C 1
ATOM 1702 O O . ARG A 1 214 ? -9.457 -1.714 35.843 1.00 86.19 214 ARG A O 1
ATOM 1709 N N . ALA A 1 215 ? -10.701 -2.042 34.001 1.00 86.25 215 ALA A N 1
ATOM 1710 C CA . ALA A 1 215 ? -9.577 -2.039 33.073 1.00 86.25 215 ALA A CA 1
ATOM 1711 C C . ALA A 1 215 ? -8.905 -0.655 33.017 1.00 86.25 215 ALA A C 1
ATOM 1713 O O . ALA A 1 215 ? -7.681 -0.592 33.131 1.00 86.25 215 ALA A O 1
ATOM 1714 N N . LYS A 1 216 ? -9.683 0.440 32.973 1.00 84.25 216 LYS A N 1
ATOM 1715 C CA . LYS A 1 216 ? -9.167 1.817 33.101 1.00 84.25 216 LYS A CA 1
ATOM 1716 C C . LYS A 1 216 ? -8.412 2.033 34.414 1.00 84.25 216 LYS A C 1
ATOM 1718 O O . LYS A 1 216 ? -7.294 2.544 34.397 1.00 84.25 216 LYS A O 1
ATOM 1723 N N . ALA A 1 217 ? -8.983 1.585 35.536 1.00 85.62 217 ALA A N 1
ATOM 1724 C CA . ALA A 1 217 ? -8.353 1.678 36.855 1.00 85.62 217 ALA A CA 1
ATOM 1725 C C . ALA A 1 217 ? -6.996 0.954 36.902 1.00 85.62 217 ALA A C 1
ATOM 1727 O O . ALA A 1 217 ? -6.009 1.482 37.410 1.00 85.62 217 ALA A O 1
ATOM 1728 N N . LEU A 1 218 ? -6.933 -0.258 36.339 1.00 86.06 218 LEU A N 1
ATOM 1729 C CA . LEU A 1 218 ? -5.711 -1.065 36.279 1.00 86.06 218 LEU A CA 1
ATOM 1730 C C . LEU A 1 218 ? -4.654 -0.471 35.346 1.00 86.06 218 LEU A C 1
ATOM 1732 O O . LEU A 1 218 ? -3.464 -0.580 35.633 1.00 86.06 218 LEU A O 1
ATOM 1736 N N . ALA A 1 219 ? -5.080 0.158 34.252 1.00 83.69 219 ALA A N 1
ATOM 1737 C CA . ALA A 1 219 ? -4.198 0.851 33.324 1.00 83.69 219 ALA A CA 1
ATOM 1738 C C . ALA A 1 219 ? -3.711 2.213 33.860 1.00 83.69 219 ALA A C 1
ATOM 1740 O O . ALA A 1 219 ? -2.873 2.848 33.224 1.00 83.69 219 ALA A O 1
ATOM 1741 N N . GLY A 1 220 ? -4.203 2.660 35.024 1.00 78.44 220 GLY A N 1
ATOM 1742 C CA . GLY A 1 220 ? -3.846 3.953 35.610 1.00 78.44 220 GLY A CA 1
ATOM 1743 C C . GLY A 1 220 ? -4.445 5.146 34.861 1.00 78.44 220 GLY A C 1
ATOM 1744 O O . GLY A 1 220 ? -3.873 6.229 34.901 1.00 78.44 220 GLY A O 1
ATOM 1745 N N . VAL A 1 221 ? -5.570 4.939 34.170 1.00 76.19 221 VAL A N 1
ATOM 1746 C CA . VAL A 1 221 ? -6.255 5.942 33.331 1.00 76.19 221 VAL A CA 1
ATOM 1747 C C . VAL A 1 221 ? -7.454 6.584 34.070 1.00 76.19 221 VAL A C 1
ATOM 1749 O O . VAL A 1 221 ? -8.172 7.395 33.503 1.00 76.19 221 VAL A O 1
ATOM 1752 N N . GLU A 1 222 ? -7.688 6.253 35.349 1.00 57.44 222 GLU A N 1
ATOM 1753 C CA . GLU A 1 222 ? -8.653 6.952 36.231 1.00 57.44 222 GLU A CA 1
ATOM 1754 C C . GLU A 1 222 ? -7.924 8.085 36.995 1.00 57.44 222 GLU A C 1
ATOM 1756 O O . GLU A 1 222 ? -6.939 7.790 37.669 1.00 57.44 222 GLU A O 1
ATOM 1761 N N . GLN A 1 223 ? -8.296 9.375 37.006 1.00 50.81 223 GLN A N 1
ATOM 1762 C CA . GLN A 1 223 ? -9.404 10.193 36.479 1.00 50.81 223 GLN A CA 1
ATOM 1763 C C . GLN A 1 223 ? -8.844 11.565 36.076 1.00 50.81 223 GLN A C 1
ATOM 1765 O O . GLN A 1 223 ? -7.928 12.040 36.791 1.00 50.81 223 GLN A O 1
#